Protein AF-A0A2D8XKN4-F1 (afdb_monomer_lite)

Secondary structure (DSSP, 8-state):
-EEETTEEHHHHT--HHHHHTT------THHHHHHHHHIIIIIHHHHHHH-S---EEES---HHHHHHTT--TT-TTTTT-EEEE--TTSSS-HHHHHHHHHHHS--SEEEEES-SSS-SEEEEE--TT----EEEEEETTTEEEE--PPP--PPP------------PPP-PPPPPPP------------

Foldseek 3Di:
DALDPPHDPCQQQDDPLCVVVVHDQDDDDQLSVLLSVLCVQQVVVLCVVVVDDWHWHYQADDQVRCVVVVHDNPDVNPSSFKTKTQQPPDPAAQQNSLVCCLPPGFFAEWEQDEDDPGRNIIMTGHDVPRRPSFYWYAYPVPGIDGDDDDDPPDPPPPPPPPDDDDDDDDDDDDDDDDDDDDDDDDDDDDD

Radius of gyration: 35.65 Å; chains: 1; bounding box: 119×65×60 Å

Structure (mmCIF, N/CA/C/O backbone):
data_AF-A0A2D8XKN4-F1
#
_entry.id   AF-A0A2D8XKN4-F1
#
loop_
_atom_site.group_PDB
_atom_site.id
_atom_site.type_symbol
_atom_site.label_atom_id
_atom_site.label_alt_id
_atom_site.label_comp_id
_atom_site.label_asym_id
_atom_site.label_entity_id
_atom_site.label_seq_id
_atom_site.pdbx_PDB_ins_code
_atom_site.Cartn_x
_atom_site.Cartn_y
_atom_site.Cartn_z
_atom_site.occupancy
_atom_site.B_iso_or_equiv
_atom_site.auth_seq_id
_atom_site.auth_comp_id
_atom_site.auth_asym_id
_atom_site.auth_atom_id
_atom_site.pdbx_PDB_model_num
ATOM 1 N N . MET A 1 1 ? -3.094 -7.692 -18.538 1.00 94.50 1 MET A N 1
ATOM 2 C CA . MET A 1 1 ? -2.811 -8.843 -17.649 1.00 94.50 1 MET A CA 1
ATOM 3 C C . MET A 1 1 ? -3.425 -8.581 -16.286 1.00 94.50 1 MET A C 1
ATOM 5 O O . MET A 1 1 ? -3.363 -7.445 -15.822 1.00 94.50 1 MET A O 1
ATOM 9 N N . LYS A 1 2 ? -4.024 -9.606 -15.677 1.00 97.69 2 LYS A N 1
ATOM 10 C CA . LYS A 1 2 ? -4.492 -9.572 -14.288 1.00 97.69 2 LYS A CA 1
ATOM 11 C C . LYS A 1 2 ? -3.360 -9.979 -13.339 1.00 97.69 2 LYS A C 1
ATOM 13 O O . LYS A 1 2 ? -2.592 -10.872 -13.685 1.00 97.69 2 LYS A O 1
ATOM 18 N N . LEU A 1 3 ? -3.254 -9.302 -12.198 1.00 98.25 3 LEU A N 1
ATOM 19 C CA . LEU A 1 3 ? -2.351 -9.656 -11.096 1.00 98.25 3 LEU A CA 1
ATOM 20 C C . LEU A 1 3 ? -3.063 -10.521 -10.053 1.00 98.25 3 LEU A C 1
ATOM 22 O O . LEU A 1 3 ? -2.465 -11.449 -9.527 1.00 98.25 3 LEU A O 1
ATOM 26 N N . SER A 1 4 ? -4.348 -10.251 -9.827 1.00 98.12 4 SER A N 1
ATOM 27 C CA . SER A 1 4 ? -5.280 -11.083 -9.064 1.00 98.12 4 SER A CA 1
ATOM 28 C C . SER A 1 4 ? -6.650 -11.081 -9.752 1.00 98.12 4 SER A C 1
ATOM 30 O O . SER A 1 4 ? -6.815 -10.506 -10.834 1.00 98.12 4 SER A O 1
ATOM 32 N N . GLN A 1 5 ? -7.662 -11.706 -9.148 1.00 98.12 5 GLN A N 1
ATOM 33 C CA . GLN A 1 5 ? -9.001 -11.774 -9.735 1.00 98.12 5 GLN A CA 1
ATOM 34 C C . GLN A 1 5 ? -9.592 -10.382 -10.020 1.00 98.12 5 GLN A C 1
ATOM 36 O O . GLN A 1 5 ? -10.253 -10.189 -11.053 1.00 98.12 5 GLN A O 1
ATOM 41 N N . ASN A 1 6 ? -9.308 -9.415 -9.142 1.00 98.44 6 ASN A N 1
ATOM 42 C CA . ASN A 1 6 ? -9.883 -8.072 -9.161 1.00 98.44 6 ASN A CA 1
ATOM 43 C C . ASN A 1 6 ? -8.877 -6.929 -9.353 1.00 98.44 6 ASN A C 1
ATOM 45 O O . ASN A 1 6 ? -9.284 -5.779 -9.227 1.00 98.44 6 ASN A O 1
ATOM 49 N N . LEU A 1 7 ? -7.612 -7.220 -9.671 1.00 98.50 7 LEU A N 1
ATOM 50 C CA . LEU A 1 7 ? -6.602 -6.195 -9.936 1.00 98.50 7 LEU A CA 1
ATOM 51 C C . LEU A 1 7 ? -5.846 -6.464 -11.230 1.00 98.50 7 LEU A C 1
ATOM 53 O O . LEU A 1 7 ? -5.347 -7.568 -11.469 1.00 98.50 7 LEU A O 1
ATOM 57 N N . THR A 1 8 ? -5.714 -5.440 -12.064 1.00 98.44 8 THR A N 1
ATOM 58 C CA . THR A 1 8 ? -4.918 -5.492 -13.290 1.00 98.44 8 THR A CA 1
ATOM 59 C C . THR A 1 8 ? -3.524 -4.899 -13.102 1.00 98.44 8 THR A C 1
ATOM 61 O O . THR A 1 8 ? -3.293 -4.041 -12.253 1.00 98.44 8 THR A O 1
ATOM 64 N N . LEU A 1 9 ? -2.580 -5.311 -13.955 1.00 98.25 9 LEU A N 1
ATOM 65 C CA . LEU A 1 9 ? -1.251 -4.692 -13.992 1.00 98.25 9 LEU A CA 1
ATOM 66 C C . LEU A 1 9 ? -1.333 -3.188 -14.315 1.00 98.25 9 LEU A C 1
ATOM 68 O O . LEU A 1 9 ? -0.554 -2.402 -13.791 1.00 98.25 9 LEU A O 1
ATOM 72 N N . ALA A 1 10 ? -2.284 -2.783 -15.162 1.00 97.31 10 ALA A N 1
ATOM 73 C CA . ALA A 1 10 ? -2.460 -1.381 -15.530 1.00 97.31 10 ALA A CA 1
ATOM 74 C C . ALA A 1 10 ? -2.839 -0.513 -14.320 1.00 97.31 10 ALA A C 1
ATOM 76 O O . ALA A 1 10 ? -2.309 0.585 -14.182 1.00 97.31 10 ALA A O 1
ATOM 77 N N . GLU A 1 11 ? -3.700 -1.019 -13.433 1.00 97.62 11 GLU A N 1
ATOM 78 C CA . GLU A 1 11 ? -4.047 -0.352 -12.173 1.00 97.62 11 GLU A CA 1
ATOM 79 C C . GLU A 1 11 ? -2.838 -0.278 -11.234 1.00 97.62 11 GLU A C 1
ATOM 81 O O . GLU A 1 11 ? -2.507 0.804 -10.758 1.00 97.62 11 GLU A O 1
ATOM 86 N N . ALA A 1 12 ? -2.112 -1.386 -11.050 1.00 97.81 12 ALA A N 1
ATOM 87 C CA . ALA A 1 12 ? -0.937 -1.435 -10.174 1.00 97.81 12 ALA A CA 1
ATOM 88 C C . ALA A 1 12 ? 0.232 -0.536 -10.633 1.00 97.81 12 ALA A C 1
ATOM 90 O O . ALA A 1 12 ? 1.048 -0.101 -9.818 1.00 97.81 12 ALA A O 1
ATOM 91 N N . CYS A 1 13 ? 0.333 -0.247 -11.933 1.00 97.38 13 CYS A N 1
ATOM 92 C CA . CYS A 1 13 ? 1.369 0.620 -12.502 1.00 97.38 13 CYS A CA 1
ATOM 93 C C . CYS A 1 13 ? 0.887 2.049 -12.786 1.00 97.38 13 CYS A C 1
ATOM 95 O O . CYS A 1 13 ? 1.667 2.870 -13.288 1.00 97.38 13 CYS A O 1
ATOM 97 N N . ARG A 1 14 ? -0.383 2.364 -12.501 1.00 95.88 14 ARG A N 1
ATOM 98 C CA . ARG A 1 14 ? -0.969 3.671 -12.798 1.00 95.88 14 ARG A CA 1
ATOM 99 C C . ARG A 1 14 ? -0.274 4.755 -11.977 1.00 95.88 14 ARG A C 1
ATOM 101 O O . ARG A 1 14 ? -0.171 4.669 -10.760 1.00 95.88 14 ARG A O 1
ATOM 108 N N . SER A 1 15 ? 0.169 5.816 -12.645 1.00 95.69 15 SER A N 1
ATOM 109 C CA . SER A 1 15 ? 0.698 7.005 -11.980 1.00 95.69 15 SER A CA 1
ATOM 110 C C . SER A 1 15 ? 0.474 8.241 -12.838 1.00 95.69 15 SER A C 1
ATOM 112 O O . SER A 1 15 ? 0.964 8.331 -13.967 1.00 95.69 15 SER A O 1
ATOM 114 N N . GLU A 1 16 ? -0.218 9.235 -12.281 1.00 94.75 16 GLU A N 1
ATOM 115 C CA . GLU A 1 16 ? -0.403 10.521 -12.958 1.00 94.75 16 GLU A CA 1
ATOM 116 C C . GLU A 1 16 ? 0.929 11.253 -13.149 1.00 94.75 16 GLU A C 1
ATOM 118 O O . GLU A 1 16 ? 1.135 11.915 -14.164 1.00 94.75 16 GLU A O 1
ATOM 123 N N . THR A 1 17 ? 1.877 11.095 -12.221 1.00 95.62 17 THR A N 1
ATOM 124 C CA . TH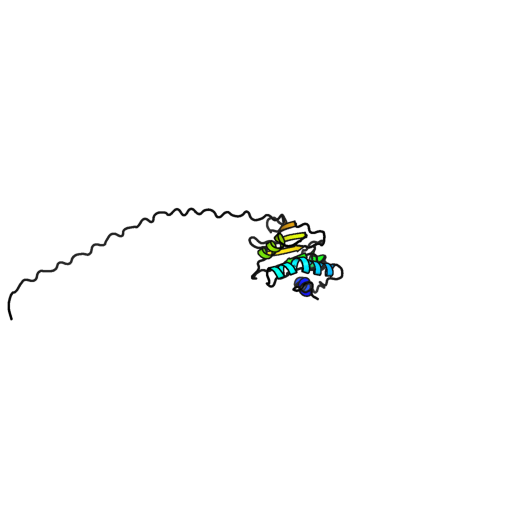R A 1 17 ? 3.226 11.653 -12.375 1.00 95.62 17 THR A CA 1
ATOM 125 C C . THR A 1 17 ? 3.960 11.001 -13.542 1.00 95.62 17 THR A C 1
ATOM 127 O O . THR A 1 17 ? 4.519 11.726 -14.365 1.00 95.62 17 THR A O 1
ATOM 130 N N . ALA A 1 18 ? 3.913 9.670 -13.674 1.00 95.81 18 ALA A N 1
ATOM 131 C CA . ALA A 1 18 ? 4.524 8.983 -14.813 1.00 95.81 18 ALA A CA 1
ATOM 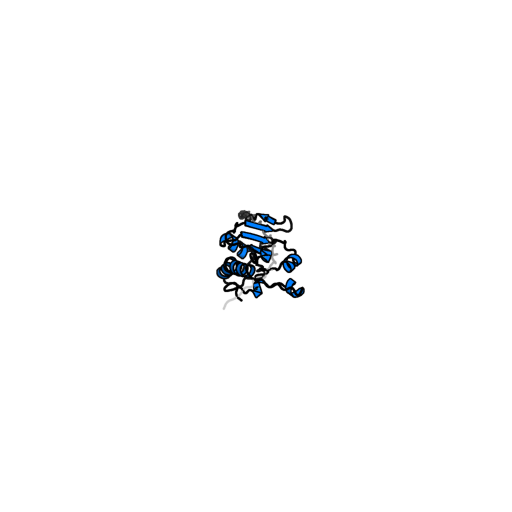132 C C . ALA A 1 18 ? 3.912 9.441 -16.140 1.00 95.81 18 ALA A C 1
ATOM 134 O O . ALA A 1 18 ? 4.646 9.773 -17.068 1.00 95.81 18 ALA A O 1
ATOM 135 N N . LYS A 1 19 ? 2.579 9.554 -16.198 1.00 95.56 19 LYS A N 1
ATOM 136 C CA . LYS A 1 19 ? 1.857 10.051 -17.374 1.00 95.56 19 LYS A CA 1
ATOM 137 C C . LYS A 1 19 ? 2.267 11.482 -17.733 1.00 95.56 19 LYS A C 1
ATOM 139 O O . LYS A 1 19 ? 2.675 11.734 -18.862 1.00 95.56 19 LYS A O 1
ATOM 144 N N . ARG A 1 20 ? 2.231 12.414 -16.771 1.00 96.69 20 ARG A N 1
ATOM 145 C CA . ARG A 1 20 ? 2.620 13.824 -16.983 1.00 96.69 20 ARG A CA 1
ATOM 146 C C . ARG A 1 20 ? 4.080 13.990 -17.399 1.00 96.69 20 ARG A C 1
ATOM 148 O O . ARG A 1 20 ? 4.411 14.956 -18.078 1.00 96.69 20 ARG A O 1
ATOM 155 N N . LYS A 1 21 ? 4.961 13.092 -16.955 1.00 95.56 21 LYS A N 1
ATOM 156 C CA . LYS A 1 21 ? 6.407 13.139 -17.225 1.00 95.56 21 LYS A CA 1
ATOM 157 C C . LYS A 1 21 ? 6.849 12.191 -18.345 1.00 95.56 21 LYS A C 1
ATOM 159 O O . LYS A 1 21 ? 8.049 12.069 -18.567 1.00 95.56 21 LYS A O 1
ATOM 164 N N . ASN A 1 22 ? 5.903 11.550 -19.038 1.00 95.75 22 ASN A N 1
ATOM 165 C CA . ASN A 1 22 ? 6.146 10.564 -20.092 1.00 95.75 22 ASN A CA 1
ATOM 166 C C . ASN A 1 22 ? 7.169 9.481 -19.686 1.00 95.75 22 ASN A C 1
ATOM 168 O O . ASN A 1 22 ? 8.118 9.184 -20.412 1.00 95.75 22 ASN A O 1
ATOM 172 N N . LEU A 1 23 ? 7.016 8.936 -18.476 1.00 96.38 23 LEU A N 1
ATOM 173 C CA . LEU A 1 23 ? 7.889 7.894 -17.942 1.00 96.38 23 LEU A CA 1
ATOM 174 C C . LEU A 1 23 ? 7.332 6.506 -18.234 1.00 96.38 23 LEU A C 1
ATOM 176 O O . LEU A 1 23 ? 6.160 6.230 -17.983 1.00 96.38 23 LEU A O 1
ATOM 180 N N . ASN A 1 24 ? 8.214 5.603 -18.657 1.00 96.31 24 ASN A N 1
ATOM 181 C CA . ASN A 1 24 ? 7.895 4.186 -18.707 1.00 96.31 24 ASN A CA 1
ATOM 182 C C . ASN A 1 24 ? 7.913 3.597 -17.282 1.00 96.31 24 ASN A C 1
ATOM 184 O O . ASN A 1 24 ? 8.976 3.457 -16.678 1.00 96.31 24 ASN A O 1
ATOM 188 N N . ASN A 1 25 ? 6.731 3.267 -16.753 1.00 97.12 25 ASN A N 1
ATOM 189 C CA . ASN A 1 25 ? 6.539 2.627 -15.447 1.00 97.12 25 ASN A CA 1
ATOM 190 C C . ASN A 1 25 ? 6.103 1.159 -15.602 1.00 97.12 25 ASN A C 1
ATOM 192 O O . ASN A 1 25 ? 5.146 0.719 -14.969 1.00 97.12 25 ASN A O 1
ATOM 196 N N . THR A 1 26 ? 6.769 0.413 -16.486 1.00 96.50 26 THR A N 1
ATOM 197 C CA . THR A 1 26 ? 6.435 -0.991 -16.765 1.00 96.50 26 THR A CA 1
ATOM 198 C C . THR A 1 26 ? 7.388 -1.929 -16.015 1.00 96.50 26 THR A C 1
ATOM 200 O O . THR A 1 26 ? 8.594 -1.859 -16.256 1.00 96.50 26 THR A O 1
ATOM 203 N N . PRO A 1 27 ? 6.892 -2.809 -15.127 1.00 97.25 27 PRO A N 1
ATOM 204 C CA . PRO A 1 27 ? 7.711 -3.785 -14.416 1.00 97.25 27 PRO A CA 1
ATOM 205 C C . PRO A 1 27 ? 8.014 -5.007 -15.292 1.00 97.25 27 PRO A C 1
ATOM 207 O O . PRO A 1 27 ? 7.280 -5.325 -16.229 1.00 97.25 27 PRO A O 1
ATOM 210 N N . SER A 1 28 ? 9.067 -5.744 -14.942 1.00 96.19 28 SER A N 1
ATOM 211 C CA . SER A 1 28 ? 9.467 -6.979 -15.626 1.00 96.19 28 SER A CA 1
ATOM 212 C C . SER A 1 28 ? 10.118 -7.980 -14.671 1.00 96.19 28 SER A C 1
ATOM 214 O O . SER A 1 28 ? 10.605 -7.600 -13.605 1.00 96.19 28 SER A O 1
ATOM 216 N N . GLY A 1 29 ? 10.171 -9.253 -15.078 1.00 97.38 29 GLY A N 1
ATOM 217 C CA . GLY A 1 29 ? 10.844 -10.319 -14.328 1.00 97.38 29 GLY A CA 1
ATOM 218 C C . GLY A 1 29 ? 10.307 -10.457 -12.903 1.00 97.38 29 GLY A C 1
ATOM 219 O O . GLY A 1 29 ? 9.098 -10.399 -12.687 1.00 97.38 29 GLY A O 1
ATOM 220 N N . ILE A 1 30 ? 11.215 -10.557 -11.932 1.00 97.94 30 ILE A N 1
ATOM 221 C CA . ILE A 1 30 ? 10.882 -10.756 -10.514 1.00 97.94 30 ILE A CA 1
ATOM 222 C C . ILE A 1 30 ? 9.947 -9.684 -9.934 1.00 97.94 30 ILE A C 1
ATOM 224 O O . ILE A 1 30 ? 9.141 -9.979 -9.059 1.00 97.94 30 ILE A O 1
ATOM 228 N N . ILE A 1 31 ? 9.995 -8.446 -10.439 1.00 98.50 31 ILE A N 1
ATOM 229 C CA . ILE A 1 31 ? 9.105 -7.370 -9.977 1.00 98.50 31 ILE A CA 1
ATOM 230 C C . ILE A 1 31 ? 7.651 -7.700 -10.332 1.00 98.50 31 ILE A C 1
ATOM 232 O O . ILE A 1 31 ? 6.748 -7.457 -9.537 1.00 98.50 31 ILE A O 1
ATOM 236 N N . LEU A 1 32 ? 7.414 -8.272 -11.516 1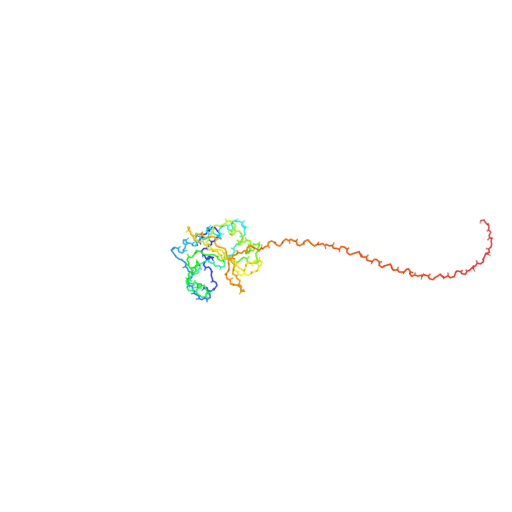.00 98.50 32 LEU A N 1
ATOM 237 C CA . LEU A 1 32 ? 6.073 -8.676 -11.929 1.00 98.50 32 LEU A CA 1
ATOM 238 C C . LEU A 1 32 ? 5.548 -9.833 -11.070 1.00 98.50 32 LEU A C 1
ATOM 240 O O . LEU A 1 32 ? 4.362 -9.856 -10.744 1.00 98.50 32 LEU A O 1
ATOM 244 N N . ASP A 1 33 ? 6.418 -10.767 -10.692 1.00 98.38 33 ASP A N 1
ATOM 245 C CA . ASP A 1 33 ? 6.047 -11.874 -9.809 1.00 98.38 33 ASP A CA 1
ATOM 246 C C . ASP A 1 33 ? 5.748 -11.380 -8.390 1.00 98.38 33 ASP A C 1
ATOM 248 O O . ASP A 1 33 ? 4.721 -11.751 -7.824 1.00 98.38 33 ASP A O 1
ATOM 252 N N . ASN A 1 34 ? 6.547 -10.443 -7.871 1.00 98.69 34 ASN A N 1
ATOM 253 C CA . ASN A 1 34 ? 6.260 -9.764 -6.607 1.00 98.69 34 ASN A CA 1
ATOM 254 C C . ASN A 1 34 ? 4.909 -9.042 -6.646 1.00 98.69 34 ASN A C 1
ATOM 256 O O . ASN A 1 34 ? 4.120 -9.202 -5.723 1.00 98.69 34 ASN A O 1
ATOM 260 N N . LEU A 1 35 ? 4.587 -8.328 -7.731 1.00 98.69 35 LEU A N 1
ATOM 261 C CA . LEU A 1 35 ? 3.299 -7.638 -7.864 1.00 98.69 35 LEU A CA 1
ATOM 262 C C . LEU A 1 35 ? 2.108 -8.596 -7.850 1.00 98.69 35 LEU A C 1
ATOM 264 O O . LEU A 1 35 ? 1.081 -8.275 -7.254 1.00 98.69 35 LEU A O 1
ATOM 268 N N . LYS A 1 36 ? 2.225 -9.764 -8.495 1.00 98.62 36 LYS A N 1
ATOM 269 C CA . LYS A 1 36 ? 1.190 -10.808 -8.415 1.00 98.62 36 LYS A CA 1
ATOM 270 C C . LYS A 1 36 ? 1.032 -11.293 -6.980 1.00 98.62 36 LYS A C 1
ATOM 272 O O . LYS A 1 36 ? -0.090 -11.411 -6.505 1.00 98.62 36 LYS A O 1
ATOM 277 N N . LEU A 1 37 ? 2.145 -11.520 -6.287 1.00 98.56 37 LEU A N 1
ATOM 278 C CA . LEU A 1 37 ? 2.145 -11.992 -4.908 1.00 98.56 37 LEU A CA 1
ATOM 279 C C . LEU A 1 37 ? 1.539 -10.954 -3.955 1.00 98.56 37 LEU A C 1
ATOM 281 O O . LEU A 1 37 ? 0.644 -11.276 -3.186 1.00 98.56 37 LEU A O 1
ATOM 285 N N . THR A 1 38 ? 1.934 -9.684 -4.058 1.00 98.75 38 THR A N 1
ATOM 286 C CA . THR A 1 38 ? 1.341 -8.583 -3.288 1.00 98.75 38 THR A CA 1
ATOM 287 C C . THR A 1 38 ? -0.151 -8.425 -3.594 1.00 98.75 38 THR A C 1
ATOM 289 O O . THR A 1 38 ? -0.944 -8.216 -2.678 1.00 98.75 38 THR A O 1
ATOM 292 N N . ALA A 1 39 ? -0.568 -8.572 -4.856 1.00 98.75 39 ALA A N 1
ATOM 293 C CA . ALA A 1 39 ? -1.983 -8.536 -5.214 1.00 98.75 39 ALA A CA 1
ATOM 294 C C . ALA A 1 39 ? -2.769 -9.716 -4.614 1.00 98.75 39 ALA A C 1
ATOM 296 O O . ALA A 1 39 ? -3.872 -9.515 -4.114 1.00 98.75 39 ALA A O 1
ATOM 297 N N . ASP A 1 40 ? -2.209 -10.926 -4.639 1.00 98.75 40 ASP A N 1
ATOM 298 C CA . ASP A 1 40 ? -2.823 -12.143 -4.091 1.00 98.75 40 ASP A CA 1
ATOM 299 C C . ASP A 1 40 ? -2.901 -12.129 -2.559 1.00 98.75 40 ASP A C 1
ATOM 301 O O . ASP A 1 40 ? -3.894 -12.559 -1.982 1.00 98.75 40 ASP A O 1
ATOM 305 N N . LYS A 1 41 ? -1.865 -11.615 -1.888 1.00 98.75 41 LYS A N 1
ATOM 306 C CA . LYS A 1 41 ? -1.730 -11.683 -0.426 1.00 98.75 41 LYS A CA 1
ATOM 307 C C . LYS A 1 41 ? -2.297 -10.480 0.312 1.00 98.75 41 LYS A C 1
ATOM 309 O O . LYS A 1 41 ? -2.735 -10.635 1.447 1.00 98.75 41 LYS A O 1
ATOM 314 N N . LEU A 1 42 ? -2.318 -9.305 -0.319 1.00 98.75 42 LEU A N 1
ATOM 315 C CA . LEU A 1 42 ? -2.864 -8.087 0.282 1.00 98.75 42 LEU A CA 1
ATOM 316 C C . LEU A 1 42 ? -4.161 -7.655 -0.398 1.00 98.75 42 LEU A C 1
ATOM 318 O O . LEU A 1 42 ? -5.213 -7.643 0.234 1.00 98.75 42 LEU A O 1
ATOM 322 N N . PHE A 1 43 ? -4.115 -7.314 -1.689 1.00 98.81 43 PHE A N 1
ATOM 323 C CA . PHE A 1 43 ? -5.258 -6.677 -2.350 1.00 98.81 43 PHE A CA 1
ATOM 324 C C . PHE A 1 43 ? -6.490 -7.587 -2.430 1.00 98.81 43 PHE A C 1
ATOM 326 O O . PHE A 1 43 ? -7.597 -7.157 -2.104 1.00 98.81 43 PHE A O 1
ATOM 333 N N . GLN A 1 44 ? -6.321 -8.834 -2.877 1.00 98.75 44 GLN 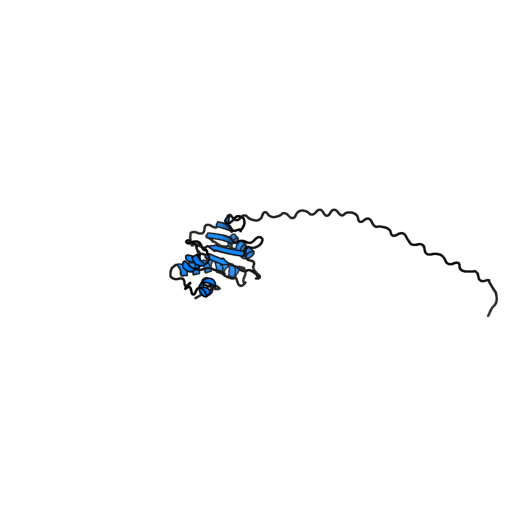A N 1
ATOM 334 C CA . GLN A 1 44 ? -7.444 -9.735 -3.123 1.00 98.75 44 GLN A CA 1
ATOM 335 C C . GLN A 1 44 ? -8.219 -10.065 -1.832 1.00 98.75 44 GLN A C 1
ATOM 337 O O . GLN A 1 44 ? -9.438 -9.895 -1.845 1.00 98.75 44 GLN A O 1
ATOM 342 N N . PRO A 1 45 ? -7.570 -10.390 -0.694 1.00 98.81 45 PRO A N 1
ATOM 343 C CA . PRO A 1 45 ? -8.266 -10.571 0.578 1.00 98.81 45 PRO A CA 1
ATOM 344 C C . PRO A 1 45 ? -9.058 -9.340 1.031 1.00 98.81 45 PRO A C 1
ATOM 346 O O . PRO A 1 45 ? -10.213 -9.474 1.434 1.00 98.81 45 PRO A O 1
ATOM 349 N N . ILE A 1 46 ? -8.491 -8.131 0.901 1.00 98.69 46 ILE A N 1
ATOM 350 C CA . ILE A 1 46 ? -9.203 -6.876 1.212 1.00 98.69 46 ILE A CA 1
ATOM 351 C C . ILE A 1 46 ? -10.453 -6.767 0.330 1.00 98.69 46 ILE A C 1
ATOM 353 O O . ILE A 1 46 ? -11.564 -6.526 0.812 1.00 98.69 46 ILE A O 1
ATOM 357 N N . ARG A 1 47 ? -10.285 -6.987 -0.977 1.00 98.44 47 ARG A N 1
ATOM 358 C CA . ARG A 1 47 ? -11.361 -6.885 -1.962 1.00 98.44 47 ARG A CA 1
ATOM 359 C C . ARG A 1 47 ? -12.481 -7.905 -1.730 1.00 98.44 47 ARG A C 1
ATOM 361 O O . ARG A 1 47 ? -13.649 -7.565 -1.960 1.00 98.44 47 ARG A O 1
ATOM 368 N N . ASP A 1 48 ? -12.140 -9.109 -1.281 1.00 98.69 48 ASP A N 1
ATOM 369 C CA . ASP A 1 48 ? -13.077 -10.199 -0.988 1.00 98.69 48 ASP 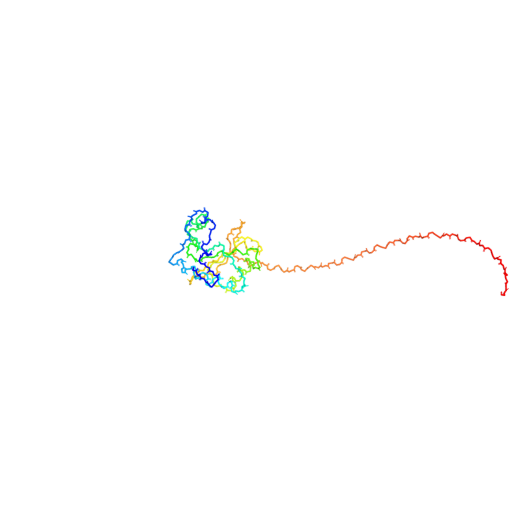A CA 1
ATOM 370 C C . ASP A 1 48 ? -13.814 -9.994 0.337 1.00 98.69 48 ASP A C 1
ATOM 372 O O . ASP A 1 48 ? -15.012 -10.280 0.422 1.00 98.69 48 ASP A O 1
ATOM 376 N N . HIS A 1 49 ? -13.131 -9.452 1.348 1.00 98.62 49 HIS A N 1
ATOM 377 C CA . HIS A 1 49 ? -13.724 -9.155 2.648 1.00 98.62 49 HIS A CA 1
ATOM 378 C C . HIS A 1 49 ? -14.813 -8.089 2.536 1.00 98.62 49 HIS A C 1
ATOM 380 O O . HIS A 1 49 ? -15.963 -8.324 2.910 1.00 98.62 49 HIS A O 1
ATOM 386 N N . PHE A 1 50 ? -14.473 -6.932 1.963 1.00 98.31 50 PHE A N 1
ATOM 387 C CA . PHE A 1 50 ? -15.409 -5.815 1.882 1.00 98.31 50 PHE A CA 1
ATOM 388 C C . PHE A 1 50 ? -16.440 -5.977 0.764 1.00 98.31 50 PHE A C 1
ATOM 390 O O . PHE A 1 50 ? -17.509 -5.376 0.822 1.00 98.31 50 PHE A O 1
ATOM 397 N N . LYS A 1 51 ? -16.141 -6.774 -0.274 1.00 97.88 51 LYS A N 1
ATOM 398 C CA . LYS A 1 51 ? -16.994 -6.956 -1.467 1.00 97.88 51 LYS A CA 1
ATOM 399 C C . LYS A 1 51 ? -17.350 -5.640 -2.179 1.00 97.88 51 LYS A C 1
ATOM 401 O O . LYS A 1 51 ? -18.306 -5.585 -2.952 1.00 97.88 51 LYS A O 1
ATOM 406 N N . LYS A 1 52 ? -16.544 -4.598 -1.979 1.00 97.62 52 LYS A N 1
ATOM 407 C CA . LYS A 1 52 ? -16.672 -3.263 -2.579 1.00 97.62 52 LYS A CA 1
ATOM 408 C C . LYS A 1 52 ? -15.437 -2.943 -3.424 1.00 97.62 52 LYS A C 1
ATOM 410 O O . LYS A 1 52 ? -14.404 -3.571 -3.209 1.00 97.62 52 LYS A O 1
ATOM 415 N N . PRO A 1 53 ? -15.514 -2.022 -4.401 1.00 96.81 53 PRO A N 1
ATOM 416 C CA . PRO A 1 53 ? -14.319 -1.504 -5.063 1.00 96.81 53 PRO A CA 1
ATOM 417 C C . PRO A 1 53 ? -13.314 -0.965 -4.035 1.00 96.81 53 PRO A C 1
ATOM 419 O O . PRO A 1 53 ? -13.718 -0.295 -3.090 1.00 96.81 53 PRO A O 1
ATOM 422 N N . ILE A 1 54 ? -12.032 -1.276 -4.234 1.00 98.00 54 ILE A N 1
ATOM 423 C CA . ILE A 1 54 ? -10.916 -0.803 -3.406 1.00 98.00 54 ILE A CA 1
ATOM 424 C C . ILE A 1 54 ? -9.933 -0.111 -4.336 1.00 98.00 54 ILE A C 1
ATOM 426 O O . ILE A 1 54 ? -9.516 -0.705 -5.336 1.00 98.00 54 ILE A O 1
ATOM 430 N N . TYR A 1 55 ? -9.588 1.133 -4.031 1.00 97.00 55 TYR A N 1
ATOM 431 C CA . TYR A 1 55 ? -8.734 1.930 -4.895 1.00 97.00 55 TYR A CA 1
ATOM 432 C C . TYR A 1 55 ? -7.254 1.812 -4.534 1.00 97.00 55 TYR A C 1
ATOM 434 O O . TYR A 1 55 ? -6.809 2.203 -3.457 1.00 97.00 55 TYR A O 1
ATOM 442 N N . VAL A 1 56 ? -6.477 1.303 -5.488 1.00 97.56 56 VAL A N 1
ATOM 443 C CA . VAL A 1 56 ? -5.017 1.286 -5.419 1.00 97.56 56 VAL A CA 1
ATOM 444 C C . VAL A 1 56 ? -4.487 2.607 -5.960 1.00 97.56 56 VAL A C 1
ATOM 446 O O . VAL A 1 56 ? -4.571 2.876 -7.162 1.00 97.56 56 VAL A O 1
ATOM 449 N N . SER A 1 57 ? -3.923 3.432 -5.082 1.00 96.44 57 SER A N 1
ATOM 450 C CA . SER A 1 57 ? -3.335 4.711 -5.483 1.00 96.44 57 SER A CA 1
ATOM 451 C C . SER A 1 57 ? -1.921 4.538 -6.040 1.00 96.44 57 SER A C 1
ATOM 453 O O . SER A 1 57 ? -1.529 5.278 -6.946 1.00 96.44 57 SER A O 1
ATOM 455 N N . SER A 1 58 ? -1.171 3.543 -5.551 1.00 97.00 58 SER A N 1
ATOM 456 C CA . SER A 1 58 ? 0.194 3.235 -5.993 1.00 97.00 58 SER A CA 1
ATOM 457 C C . SER A 1 58 ? 0.602 1.806 -5.599 1.00 97.00 58 SER A C 1
ATOM 459 O O . SER A 1 58 ? 0.367 1.374 -4.480 1.00 97.00 58 SER A O 1
ATOM 461 N N . MET A 1 59 ? 1.243 1.053 -6.502 1.00 98.06 59 MET A N 1
ATOM 462 C CA . MET A 1 59 ? 1.892 -0.233 -6.175 1.00 98.06 59 MET A CA 1
ATOM 463 C C . MET A 1 59 ? 3.299 -0.303 -6.749 1.00 98.06 59 MET A C 1
ATOM 465 O O . MET A 1 59 ? 4.267 -0.350 -5.995 1.00 98.06 59 MET A O 1
ATOM 469 N N . TYR A 1 60 ? 3.441 -0.252 -8.074 1.00 98.56 60 TYR A N 1
ATOM 470 C CA . TYR A 1 60 ? 4.756 -0.236 -8.704 1.00 98.56 60 TYR A CA 1
ATOM 471 C C . TYR A 1 60 ? 5.223 1.182 -9.014 1.00 98.56 60 TYR A C 1
ATOM 473 O O . TYR A 1 60 ? 4.519 1.959 -9.669 1.00 98.56 60 TYR A O 1
ATOM 481 N N . ARG A 1 61 ? 6.464 1.481 -8.625 1.00 98.50 61 ARG A N 1
ATOM 482 C CA . ARG A 1 61 ? 7.171 2.688 -9.053 1.00 98.50 61 ARG A CA 1
ATOM 483 C C . ARG A 1 61 ? 8.562 2.323 -9.542 1.00 98.50 61 ARG A C 1
ATOM 485 O O . ARG A 1 61 ? 9.393 1.913 -8.741 1.00 98.50 61 ARG A O 1
ATOM 492 N N . CYS A 1 62 ? 8.857 2.534 -10.822 1.00 97.94 62 CYS A N 1
ATOM 493 C CA . CYS A 1 62 ? 10.237 2.484 -11.294 1.00 97.94 62 CYS A CA 1
ATOM 494 C C . CYS A 1 62 ? 11.092 3.510 -10.529 1.00 97.94 62 CYS A C 1
ATOM 496 O O . CYS A 1 62 ? 10.574 4.515 -10.038 1.00 97.94 62 CYS A O 1
ATOM 498 N N . GLU A 1 63 ? 12.402 3.284 -10.428 1.00 97.62 63 GLU A N 1
ATOM 499 C CA . GLU A 1 63 ? 13.300 4.106 -9.598 1.00 97.62 63 GLU A CA 1
ATOM 500 C C . GLU A 1 63 ? 13.175 5.607 -9.887 1.00 97.62 63 GLU A C 1
ATOM 502 O O . GLU A 1 63 ? 13.059 6.424 -8.971 1.00 97.62 63 GLU A O 1
ATOM 507 N N . ARG A 1 64 ? 13.110 5.967 -11.176 1.00 97.50 64 ARG A N 1
ATOM 508 C CA . ARG A 1 64 ? 12.948 7.355 -11.617 1.00 97.50 64 ARG A CA 1
ATOM 509 C C . ARG A 1 64 ? 11.622 7.954 -11.159 1.00 97.50 64 ARG A C 1
ATOM 511 O O . ARG A 1 64 ? 11.605 9.094 -10.703 1.00 97.50 64 ARG A O 1
ATOM 518 N N . LEU A 1 65 ? 10.521 7.207 -11.269 1.00 97.75 65 LEU A N 1
ATOM 519 C CA . LEU A 1 65 ? 9.224 7.656 -10.768 1.00 97.75 65 LEU A CA 1
ATOM 520 C C . LEU A 1 65 ? 9.255 7.806 -9.245 1.00 97.75 65 LEU A C 1
ATOM 522 O O . LEU A 1 65 ? 8.814 8.830 -8.735 1.00 97.75 65 LEU A O 1
ATOM 526 N N . ASN A 1 66 ? 9.796 6.812 -8.537 1.00 98.12 66 ASN A N 1
ATOM 527 C CA . ASN A 1 66 ? 9.897 6.813 -7.081 1.00 98.12 66 ASN A CA 1
ATOM 528 C C . ASN A 1 66 ? 10.669 8.043 -6.579 1.00 98.12 66 ASN A C 1
ATOM 530 O O . ASN A 1 66 ? 10.172 8.754 -5.714 1.00 98.12 66 ASN A O 1
ATOM 534 N N . SER A 1 67 ? 11.818 8.354 -7.185 1.00 97.31 67 SER A N 1
ATOM 535 C CA . SER A 1 67 ? 12.591 9.560 -6.866 1.00 97.31 67 SER A CA 1
ATOM 536 C C . SER A 1 67 ? 11.802 10.852 -7.125 1.00 97.31 67 SER A C 1
ATOM 538 O O . SER A 1 67 ? 11.799 11.745 -6.281 1.00 97.31 67 SER A O 1
ATOM 540 N N . MET A 1 68 ? 11.072 10.948 -8.245 1.00 96.50 68 MET A N 1
ATOM 541 C CA . MET A 1 68 ? 10.274 12.142 -8.567 1.00 96.50 68 MET A CA 1
ATOM 542 C C . MET A 1 68 ? 9.129 12.411 -7.590 1.00 96.50 68 MET A C 1
ATOM 544 O O . MET A 1 68 ? 8.715 13.560 -7.456 1.00 96.50 68 MET A O 1
ATOM 548 N N . VAL A 1 69 ? 8.598 11.374 -6.940 1.00 95.56 69 VAL A N 1
ATOM 549 C CA . VAL A 1 69 ? 7.545 11.514 -5.921 1.00 95.56 69 VAL A CA 1
ATOM 550 C C . VAL A 1 69 ? 8.109 11.580 -4.497 1.00 95.56 69 VAL A C 1
ATOM 552 O O . VAL A 1 69 ? 7.350 11.473 -3.542 1.00 95.56 69 VAL A O 1
ATOM 555 N N . GLY A 1 70 ? 9.428 11.750 -4.347 1.00 95.38 70 GLY A N 1
ATOM 556 C CA . GLY A 1 70 ? 10.090 11.863 -3.044 1.00 95.38 70 GLY A CA 1
ATOM 557 C C . GLY A 1 70 ? 10.246 10.538 -2.293 1.00 95.38 70 GLY A C 1
ATOM 558 O O . GLY A 1 70 ? 10.517 10.540 -1.097 1.00 95.38 70 GLY A O 1
ATOM 559 N N . GLY A 1 71 ? 10.077 9.401 -2.970 1.00 94.81 71 GLY A N 1
ATOM 560 C CA . GLY A 1 71 ? 10.259 8.083 -2.375 1.00 94.81 71 GLY A CA 1
ATOM 561 C C . GLY A 1 71 ? 11.729 7.765 -2.085 1.00 94.81 71 GLY A C 1
ATOM 562 O O . GLY A 1 71 ? 12.634 8.149 -2.829 1.00 94.81 71 GLY A O 1
ATOM 563 N N . VAL A 1 72 ? 11.967 6.990 -1.026 1.00 95.12 72 VAL A N 1
ATOM 564 C CA . VAL A 1 72 ? 13.309 6.514 -0.652 1.00 95.12 72 VAL A CA 1
ATOM 565 C C . VAL A 1 72 ? 13.849 5.485 -1.651 1.00 95.12 72 VAL A C 1
ATOM 567 O O . VAL A 1 72 ? 13.084 4.717 -2.238 1.00 95.12 72 VAL A O 1
ATOM 570 N N . SER A 1 73 ? 15.171 5.437 -1.831 1.00 94.56 73 SER A N 1
ATOM 571 C CA . SER A 1 73 ? 15.846 4.587 -2.833 1.00 94.56 73 SER A CA 1
ATOM 572 C C . SER A 1 73 ? 15.624 3.083 -2.646 1.00 94.56 73 SER A C 1
ATOM 574 O O . SER A 1 73 ? 15.648 2.336 -3.615 1.00 94.56 73 SER A O 1
ATOM 576 N N . HIS A 1 74 ? 15.369 2.638 -1.417 1.00 94.88 74 HIS A N 1
ATOM 577 C CA . HIS A 1 74 ? 15.127 1.237 -1.060 1.00 94.88 74 HIS A CA 1
ATOM 578 C C . HIS A 1 74 ? 13.631 0.932 -0.851 1.00 94.88 74 HIS A C 1
ATOM 580 O O . HIS A 1 74 ? 13.270 -0.001 -0.132 1.00 94.88 74 HIS A O 1
ATOM 586 N N . SER A 1 75 ? 12.745 1.737 -1.447 1.00 97.25 75 SER A N 1
ATOM 587 C CA . SER A 1 75 ? 11.297 1.570 -1.315 1.00 97.25 75 SER A CA 1
ATOM 588 C C . SER A 1 75 ? 10.817 0.234 -1.888 1.00 97.25 75 SER A C 1
ATOM 590 O O . SER A 1 75 ? 11.173 -0.153 -3.002 1.00 97.25 75 SER A O 1
ATOM 592 N N . LYS A 1 76 ? 9.907 -0.426 -1.167 1.00 98.38 76 LYS A N 1
ATOM 593 C CA . LYS A 1 76 ? 9.252 -1.666 -1.607 1.00 98.38 76 LYS A CA 1
ATOM 594 C C . LYS A 1 76 ? 8.328 -1.487 -2.819 1.00 98.38 76 LYS A C 1
ATOM 596 O O . LYS A 1 76 ? 8.031 -2.464 -3.499 1.00 98.38 76 LYS A O 1
ATOM 601 N N . HIS A 1 77 ? 7.959 -0.254 -3.175 1.00 98.44 77 HIS A N 1
ATOM 602 C CA . HIS A 1 77 ? 7.279 0.018 -4.448 1.00 98.44 77 HIS A CA 1
ATOM 603 C C . HIS A 1 77 ? 8.165 -0.258 -5.667 1.00 98.44 77 HIS A C 1
ATOM 605 O O . HIS A 1 77 ? 7.656 -0.644 -6.719 1.00 98.44 77 HIS A O 1
ATOM 611 N N . ILE A 1 78 ? 9.487 -0.085 -5.538 1.00 98.56 78 ILE A N 1
ATOM 612 C CA . ILE A 1 78 ? 10.440 -0.358 -6.625 1.00 98.56 78 ILE A CA 1
ATOM 613 C C . ILE A 1 78 ? 10.533 -1.859 -6.882 1.00 98.56 78 ILE A C 1
ATOM 615 O O . ILE A 1 78 ? 10.616 -2.295 -8.028 1.00 98.56 78 ILE A O 1
ATOM 619 N N . THR A 1 79 ? 10.457 -2.665 -5.824 1.00 98.50 79 THR A N 1
ATOM 620 C CA . THR A 1 79 ? 10.527 -4.125 -5.920 1.00 98.50 79 THR A CA 1
ATOM 621 C C . THR A 1 79 ? 9.170 -4.785 -6.160 1.00 98.50 79 THR A C 1
ATOM 623 O O . THR A 1 79 ? 9.120 -6.006 -6.277 1.00 98.50 79 THR A O 1
ATOM 626 N N . GLY A 1 80 ? 8.080 -4.013 -6.267 1.00 98.50 80 GLY A N 1
ATOM 627 C CA . GLY A 1 80 ? 6.727 -4.539 -6.477 1.00 98.50 80 GLY A CA 1
ATOM 628 C C . GLY A 1 80 ? 6.124 -5.218 -5.246 1.00 98.50 80 GLY A C 1
ATOM 629 O O . GLY A 1 80 ? 5.232 -6.039 -5.392 1.00 98.50 80 GLY A O 1
ATOM 630 N N . GLN A 1 81 ? 6.637 -4.900 -4.056 1.00 98.81 81 GLN A N 1
ATOM 631 C CA . GLN A 1 81 ? 6.312 -5.532 -2.772 1.00 98.81 81 GLN A CA 1
ATOM 632 C C . GLN A 1 81 ? 5.495 -4.616 -1.848 1.00 98.81 81 GLN A C 1
ATOM 634 O O . GLN A 1 81 ? 5.413 -4.866 -0.646 1.00 98.81 81 GLN A O 1
ATOM 639 N N . ALA A 1 82 ? 4.950 -3.521 -2.378 1.00 98.75 82 ALA A N 1
ATOM 640 C CA . ALA A 1 82 ? 4.185 -2.534 -1.626 1.00 98.75 82 ALA A CA 1
ATOM 641 C C . ALA A 1 82 ? 2.888 -2.161 -2.334 1.00 98.75 82 ALA A C 1
ATOM 643 O O . ALA A 1 82 ? 2.787 -2.226 -3.563 1.00 98.75 82 ALA A O 1
ATOM 644 N N . ILE A 1 83 ? 1.924 -1.720 -1.537 1.00 98.81 83 ILE A N 1
ATOM 645 C CA . ILE A 1 83 ? 0.639 -1.200 -1.971 1.00 98.81 83 ILE A CA 1
ATOM 646 C C . ILE A 1 83 ? 0.263 0.009 -1.113 1.00 98.81 83 ILE A C 1
ATOM 648 O O . ILE A 1 83 ? 0.307 -0.051 0.113 1.00 98.81 83 ILE A O 1
ATOM 652 N N . ASP A 1 84 ? -0.117 1.089 -1.786 1.00 98.69 84 ASP A N 1
ATOM 653 C CA . ASP A 1 84 ? -0.781 2.252 -1.215 1.00 98.69 84 ASP A CA 1
ATOM 654 C C . ASP A 1 84 ? -2.267 2.179 -1.597 1.00 98.69 84 ASP A C 1
ATOM 656 O O . ASP A 1 84 ? -2.617 2.036 -2.778 1.00 98.69 84 ASP A O 1
ATOM 660 N N . ILE A 1 85 ? -3.138 2.268 -0.595 1.00 98.62 85 ILE A N 1
ATOM 661 C CA . ILE A 1 85 ? -4.594 2.254 -0.745 1.00 98.62 85 ILE A CA 1
ATOM 662 C C . ILE A 1 85 ? -5.139 3.581 -0.235 1.00 98.62 85 ILE A C 1
ATOM 664 O O . ILE A 1 85 ? -4.976 3.909 0.937 1.00 98.62 85 ILE A O 1
ATOM 668 N N . ASP A 1 86 ? -5.799 4.314 -1.124 1.00 97.88 86 ASP A N 1
ATOM 669 C CA . ASP A 1 86 ? -6.491 5.563 -0.814 1.00 97.88 86 ASP A CA 1
ATOM 670 C C . ASP A 1 86 ? -7.942 5.423 -1.272 1.00 97.88 86 ASP A C 1
ATOM 672 O O . ASP A 1 86 ? -8.265 5.562 -2.449 1.00 97.88 86 ASP A O 1
ATOM 676 N N . ASN A 1 87 ? -8.803 5.053 -0.336 1.00 97.00 87 ASN A N 1
ATOM 677 C CA . ASN A 1 87 ? -10.198 4.717 -0.563 1.00 97.00 87 ASN A CA 1
ATOM 678 C C . ASN A 1 87 ? -11.142 5.805 -0.025 1.00 97.00 87 ASN A C 1
ATOM 680 O O . ASN A 1 87 ? -12.285 5.516 0.348 1.00 97.00 87 ASN A O 1
ATOM 684 N N . ASP A 1 88 ? -10.662 7.050 0.033 1.00 95.75 88 ASP A N 1
ATOM 685 C CA . ASP A 1 88 ? -11.439 8.201 0.477 1.00 95.75 88 ASP A CA 1
ATOM 686 C C . ASP A 1 88 ? -12.713 8.396 -0.359 1.00 95.75 88 ASP A C 1
ATOM 688 O O . ASP A 1 88 ? -12.762 8.130 -1.561 1.00 95.75 88 ASP A O 1
ATOM 692 N N . ASN A 1 89 ? -13.760 8.924 0.285 1.00 93.50 89 ASN A N 1
ATOM 693 C CA . ASN A 1 89 ? -15.073 9.176 -0.324 1.00 93.50 89 ASN A CA 1
ATOM 694 C C . ASN A 1 89 ? -15.772 7.912 -0.867 1.00 93.50 89 ASN A C 1
ATOM 696 O O . ASN A 1 89 ? -16.523 7.980 -1.843 1.00 93.50 89 ASN A O 1
ATOM 700 N N . THR A 1 90 ? -15.550 6.761 -0.228 1.00 94.69 90 THR A N 1
ATOM 701 C CA . THR A 1 90 ? -16.235 5.497 -0.539 1.00 94.69 90 THR A CA 1
ATOM 702 C C . THR A 1 90 ? -16.924 4.899 0.697 1.00 94.69 90 THR A C 1
ATOM 704 O O . THR A 1 90 ? -16.788 5.412 1.806 1.00 94.69 90 THR A O 1
ATOM 707 N N . ASP A 1 91 ? -17.653 3.792 0.513 1.00 94.94 91 ASP A N 1
ATOM 708 C CA . ASP A 1 91 ? -18.322 3.054 1.600 1.00 94.94 91 ASP A CA 1
ATOM 709 C C . ASP A 1 91 ? -17.349 2.403 2.604 1.00 94.94 91 ASP A C 1
ATOM 711 O O . ASP A 1 91 ? -17.771 2.001 3.686 1.00 94.94 91 ASP A O 1
ATOM 715 N N . VAL A 1 92 ? -16.078 2.222 2.231 1.00 97.75 92 VAL A N 1
ATOM 716 C CA . VAL A 1 92 ? -15.070 1.529 3.044 1.00 97.75 92 VAL A CA 1
ATOM 717 C C . VAL A 1 92 ? -13.949 2.512 3.330 1.00 97.75 92 VAL A C 1
ATOM 719 O O . VAL A 1 92 ? -13.234 2.916 2.414 1.00 97.75 92 VAL A O 1
ATOM 722 N N . SER A 1 93 ? -13.779 2.897 4.592 1.00 98.06 93 SER A N 1
ATOM 723 C CA . SER A 1 93 ? -12.765 3.889 4.946 1.00 98.06 93 SER A CA 1
ATOM 724 C C . SER A 1 93 ? -11.352 3.302 4.910 1.00 98.06 93 SER A C 1
ATOM 726 O O . SER A 1 93 ? -11.145 2.100 5.100 1.00 98.06 93 SER A O 1
ATOM 728 N N . ASN A 1 94 ? -10.349 4.169 4.756 1.00 98.56 94 ASN A N 1
ATOM 729 C CA . ASN A 1 94 ? -8.944 3.779 4.908 1.00 98.56 94 ASN A CA 1
ATOM 730 C C . ASN A 1 94 ? -8.672 3.150 6.283 1.00 98.56 94 ASN A C 1
ATOM 732 O O . ASN A 1 94 ? -7.887 2.210 6.389 1.00 98.56 94 ASN A O 1
ATOM 736 N N . LYS A 1 95 ? -9.364 3.608 7.334 1.00 98.19 95 LYS A N 1
ATOM 737 C CA . LYS A 1 95 ? -9.290 3.010 8.671 1.00 98.19 95 LYS A CA 1
ATOM 738 C C . LYS A 1 95 ? -9.786 1.566 8.691 1.00 98.19 95 LYS A C 1
ATOM 740 O O . LYS A 1 95 ? -9.140 0.721 9.305 1.00 98.19 95 LYS A O 1
ATOM 745 N N . ASP A 1 96 ? -10.909 1.281 8.034 1.00 98.44 96 ASP A N 1
ATOM 746 C CA . ASP A 1 96 ? -11.461 -0.078 7.970 1.00 98.44 96 ASP A CA 1
ATOM 747 C C . ASP A 1 96 ? -10.478 -1.020 7.274 1.00 98.44 96 ASP A C 1
ATOM 749 O O . ASP A 1 96 ? -10.210 -2.117 7.763 1.00 98.44 96 ASP A O 1
ATOM 753 N N . ILE A 1 97 ? -9.877 -0.560 6.174 1.00 98.81 97 ILE A N 1
ATOM 754 C CA . ILE A 1 97 ? -8.866 -1.313 5.426 1.00 98.81 97 ILE A CA 1
ATOM 755 C C . ILE A 1 97 ? -7.624 -1.550 6.285 1.00 98.81 97 ILE A C 1
ATOM 757 O O . ILE A 1 97 ? -7.160 -2.685 6.381 1.00 98.81 97 ILE A O 1
ATOM 761 N N . PHE A 1 98 ? -7.111 -0.508 6.943 1.00 98.75 98 PHE A N 1
ATOM 762 C CA . PHE A 1 98 ? -5.966 -0.611 7.846 1.00 98.75 98 PHE A CA 1
ATOM 763 C C . PHE A 1 98 ? -6.208 -1.653 8.943 1.00 98.75 98 PHE A C 1
ATOM 765 O O . PHE A 1 98 ? -5.390 -2.553 9.133 1.00 98.75 98 PHE A O 1
ATOM 772 N N . ASN A 1 99 ? -7.350 -1.565 9.630 1.00 98.50 99 ASN A N 1
ATOM 773 C CA . ASN A 1 99 ? -7.708 -2.487 10.705 1.00 98.50 99 ASN A CA 1
ATOM 774 C C . ASN A 1 99 ? -7.865 -3.919 10.183 1.00 98.50 99 ASN A C 1
ATOM 776 O O . ASN A 1 99 ? -7.338 -4.853 10.783 1.00 98.50 99 ASN A O 1
ATOM 780 N N . TYR A 1 100 ? -8.517 -4.099 9.030 1.00 98.81 100 TYR A N 1
ATOM 781 C CA . TYR A 1 100 ? -8.653 -5.416 8.419 1.00 98.81 100 TYR A CA 1
ATOM 782 C C . TYR A 1 100 ? -7.289 -6.048 8.112 1.00 98.81 100 TYR A C 1
ATOM 784 O O . TYR A 1 100 ? -7.062 -7.196 8.495 1.00 98.81 100 TYR A O 1
ATOM 792 N N . ILE A 1 101 ? -6.366 -5.306 7.484 1.00 98.75 101 ILE A N 1
ATOM 793 C CA . ILE A 1 101 ? -5.012 -5.801 7.192 1.00 98.75 101 ILE A CA 1
ATOM 794 C C . ILE A 1 101 ? -4.297 -6.172 8.490 1.00 98.75 101 ILE A C 1
ATOM 796 O O . ILE A 1 101 ? -3.795 -7.290 8.612 1.00 98.75 101 ILE A O 1
ATOM 800 N N . LYS A 1 102 ? -4.287 -5.250 9.461 1.00 98.62 102 LYS A N 1
ATOM 801 C CA . LYS A 1 102 ? -3.618 -5.416 10.754 1.00 98.62 102 LYS A CA 1
ATOM 802 C C . LYS A 1 102 ? -4.061 -6.696 11.463 1.00 98.62 102 LYS A C 1
ATOM 804 O O . LYS A 1 102 ? -3.216 -7.440 11.960 1.00 98.62 102 LYS A O 1
ATOM 809 N N . ASP A 1 103 ? -5.366 -6.944 11.490 1.00 98.31 103 ASP A N 1
ATOM 810 C CA . ASP A 1 103 ? -5.953 -8.000 12.311 1.00 98.31 103 ASP A CA 1
ATOM 811 C C . ASP A 1 103 ? -6.055 -9.350 11.581 1.00 98.31 103 ASP A C 1
ATOM 813 O O . ASP A 1 103 ? -6.147 -10.384 12.241 1.00 98.31 103 ASP A O 1
ATOM 817 N N . ASN A 1 104 ? -6.027 -9.373 10.239 1.00 98.62 104 ASN A N 1
ATOM 818 C CA . ASN A 1 104 ? -6.379 -10.575 9.468 1.00 98.62 104 ASN A CA 1
ATOM 819 C C . ASN A 1 104 ? -5.330 -11.034 8.449 1.00 98.62 104 ASN A C 1
ATOM 821 O O . ASN A 1 104 ? -5.351 -12.204 8.069 1.00 98.62 104 ASN A O 1
ATOM 825 N N . LEU A 1 105 ? -4.436 -10.162 7.973 1.00 98.62 105 LEU A N 1
ATOM 826 C CA . LEU A 1 105 ? -3.536 -10.493 6.860 1.00 98.62 105 LEU A CA 1
ATOM 827 C C . LEU A 1 105 ? -2.093 -10.617 7.309 1.00 98.62 105 LEU A C 1
ATOM 829 O O . LEU A 1 105 ? -1.683 -9.958 8.257 1.00 98.62 105 LEU A O 1
ATOM 833 N N . ASP A 1 106 ? -1.304 -11.438 6.616 1.00 98.50 106 ASP A N 1
ATOM 834 C CA . ASP A 1 106 ? 0.152 -11.468 6.766 1.00 98.50 106 ASP A CA 1
ATOM 835 C C . ASP A 1 106 ? 0.814 -10.330 5.978 1.00 98.50 106 ASP A C 1
ATOM 837 O O . ASP A 1 106 ? 0.448 -10.083 4.831 1.00 98.50 106 ASP A O 1
ATOM 841 N N . PHE A 1 107 ? 1.748 -9.612 6.604 1.00 98.75 107 PHE A N 1
ATOM 842 C CA . PHE A 1 107 ? 2.403 -8.435 6.028 1.00 98.75 107 PHE A CA 1
ATOM 843 C C . PHE A 1 107 ? 3.738 -8.142 6.714 1.00 98.75 107 PHE A C 1
ATOM 845 O O . PHE A 1 107 ? 3.971 -8.503 7.871 1.00 98.75 107 PHE A O 1
ATOM 852 N N . ASP A 1 108 ? 4.612 -7.440 6.003 1.00 98.75 108 ASP A N 1
ATOM 853 C CA . ASP A 1 108 ? 5.912 -7.026 6.509 1.00 98.75 108 ASP A CA 1
ATOM 854 C C . ASP A 1 108 ? 5.806 -5.734 7.327 1.00 98.75 108 ASP A C 1
ATOM 856 O O . ASP A 1 108 ? 6.081 -5.729 8.531 1.00 98.75 108 ASP A O 1
ATOM 860 N N . VAL A 1 109 ? 5.341 -4.660 6.690 1.00 98.69 109 VAL A N 1
ATOM 861 C CA . VAL A 1 109 ? 5.131 -3.347 7.300 1.00 98.69 109 VAL A CA 1
ATOM 862 C C . VAL A 1 109 ? 3.749 -2.824 6.918 1.00 98.69 109 VAL A C 1
ATOM 864 O O . VAL A 1 109 ? 3.358 -2.886 5.757 1.00 98.69 109 VAL A O 1
ATOM 867 N N . LEU A 1 110 ? 3.015 -2.286 7.884 1.00 98.88 110 LEU A N 1
ATOM 868 C CA . LEU A 1 110 ? 1.747 -1.588 7.696 1.00 98.88 110 LEU A CA 1
ATOM 869 C C . LEU A 1 110 ? 1.867 -0.189 8.302 1.00 98.88 110 LEU A C 1
ATOM 871 O O . LEU A 1 110 ? 2.255 -0.047 9.459 1.00 98.88 110 LEU A O 1
ATOM 875 N N . ILE A 1 111 ? 1.545 0.849 7.539 1.00 98.69 111 ILE A N 1
ATOM 876 C CA . ILE A 1 111 ? 1.697 2.241 7.963 1.00 98.69 111 ILE A CA 1
ATOM 877 C C . ILE A 1 111 ? 0.365 2.964 7.804 1.00 98.69 111 ILE A C 1
ATOM 879 O O . ILE A 1 111 ? -0.264 2.949 6.745 1.00 98.69 111 ILE A O 1
ATOM 883 N N . TRP A 1 112 ? -0.044 3.607 8.892 1.00 98.56 112 TRP A N 1
ATOM 884 C CA . TRP A 1 112 ? -1.085 4.618 8.910 1.00 98.56 112 TRP A CA 1
ATOM 885 C C . TRP A 1 112 ? -0.453 5.927 8.441 1.00 98.56 112 TRP A C 1
ATOM 887 O O . TRP A 1 112 ? 0.265 6.574 9.208 1.00 98.56 112 TRP A O 1
ATOM 897 N N . GLU A 1 113 ? -0.662 6.292 7.180 1.00 98.06 113 GLU A N 1
ATOM 898 C CA . GLU A 1 113 ? -0.014 7.458 6.584 1.00 98.06 113 GLU A CA 1
ATOM 899 C C . GLU A 1 113 ? -0.879 8.703 6.780 1.00 98.06 113 GLU A C 1
ATOM 901 O O . GLU A 1 113 ? -1.905 8.893 6.120 1.00 98.06 113 GLU A O 1
ATOM 906 N N . TYR A 1 114 ? -0.442 9.556 7.712 1.00 97.00 114 TYR A N 1
ATOM 907 C CA . TYR A 1 114 ? -1.086 10.813 8.094 1.00 97.00 114 TYR A CA 1
ATOM 908 C C . TYR A 1 114 ? -2.538 10.638 8.569 1.00 97.00 114 TYR A C 1
ATOM 910 O O . TYR A 1 114 ? -3.004 9.529 8.806 1.00 97.00 114 TYR A O 1
ATOM 918 N N . GLY A 1 115 ? -3.254 11.741 8.790 1.00 94.81 115 GLY A N 1
ATOM 919 C CA . GLY A 1 115 ? -4.646 11.716 9.246 1.00 94.81 115 GLY A CA 1
ATOM 920 C C . GLY A 1 115 ? -4.823 11.385 10.736 1.00 94.81 115 GLY A C 1
ATOM 921 O O . GLY A 1 115 ? -3.946 10.826 11.404 1.00 94.81 115 GLY A O 1
ATOM 922 N N . THR A 1 116 ? -5.977 11.768 11.287 1.00 90.75 116 THR A N 1
ATOM 923 C CA . THR A 1 116 ? -6.303 11.647 12.719 1.00 90.75 116 THR A CA 1
ATOM 924 C C . THR A 1 116 ? -7.215 10.454 12.994 1.00 90.75 116 THR A C 1
ATOM 926 O O . THR A 1 116 ? -6.773 9.471 13.594 1.00 90.75 116 THR A O 1
ATOM 929 N N . ASP A 1 117 ? -8.464 10.530 12.535 1.00 92.62 117 ASP A N 1
ATOM 930 C CA . ASP A 1 117 ? -9.502 9.524 12.782 1.00 92.62 117 ASP A CA 1
ATOM 931 C C . ASP A 1 117 ? -9.439 8.362 11.790 1.00 92.62 117 ASP A C 1
ATOM 933 O O . ASP A 1 117 ? -9.691 7.216 12.175 1.00 92.62 117 ASP A O 1
ATOM 937 N N . THR A 1 118 ? -9.067 8.673 10.547 1.00 96.25 118 THR A N 1
ATOM 938 C CA . THR A 1 118 ? -8.779 7.761 9.435 1.00 96.25 118 THR A CA 1
ATOM 939 C C . THR A 1 118 ? -7.431 8.156 8.820 1.00 96.25 118 THR A C 1
ATOM 941 O O . THR A 1 118 ? -7.107 9.349 8.850 1.00 96.25 118 THR A O 1
ATOM 944 N N . PRO A 1 119 ? -6.621 7.209 8.308 1.00 97.81 119 PRO A N 1
ATOM 945 C CA . PRO A 1 119 ? -5.425 7.576 7.574 1.00 97.81 119 PRO A CA 1
ATOM 946 C C . PRO A 1 119 ? -5.793 8.276 6.269 1.00 97.81 119 PRO A C 1
ATOM 948 O O . PRO A 1 119 ? -6.830 7.956 5.678 1.00 97.81 119 PRO A O 1
ATOM 951 N N . ASN A 1 120 ? -4.924 9.172 5.797 1.00 97.94 120 ASN A N 1
ATOM 952 C CA . ASN A 1 120 ? -5.080 9.742 4.457 1.00 97.94 120 ASN A CA 1
ATOM 953 C C . ASN A 1 120 ? -4.893 8.649 3.394 1.00 97.94 120 ASN A C 1
ATOM 955 O O . ASN A 1 120 ? -5.562 8.665 2.373 1.00 97.94 120 ASN A O 1
ATOM 959 N N . TRP A 1 121 ? -4.006 7.682 3.643 1.00 98.56 121 TRP A N 1
ATOM 960 C CA . TRP A 1 121 ? -3.932 6.426 2.896 1.00 98.56 121 TRP A CA 1
ATOM 961 C C . TRP A 1 121 ? -3.289 5.326 3.747 1.00 98.56 121 TRP A C 1
ATOM 963 O O . TRP A 1 121 ? -2.654 5.579 4.773 1.00 98.56 121 TRP A O 1
ATOM 973 N N . VAL A 1 122 ? -3.447 4.078 3.323 1.00 98.75 122 VAL A N 1
ATOM 974 C CA . VAL A 1 122 ? -2.810 2.918 3.953 1.00 98.75 122 VAL A CA 1
ATOM 975 C C . VAL A 1 122 ? -1.638 2.472 3.098 1.00 98.75 122 VAL A C 1
ATOM 977 O O . VAL A 1 122 ? -1.839 2.115 1.940 1.00 98.75 122 VAL A O 1
ATOM 980 N N . HIS A 1 123 ? -0.437 2.443 3.670 1.00 98.81 123 HIS A N 1
ATOM 981 C CA . HIS A 1 123 ? 0.721 1.814 3.039 1.00 98.81 123 HIS A CA 1
ATOM 982 C C . HIS A 1 123 ? 0.946 0.432 3.647 1.00 98.81 123 HIS A C 1
ATOM 984 O O . HIS A 1 123 ? 1.004 0.291 4.868 1.00 98.81 123 HIS A O 1
ATOM 990 N N . CYS A 1 124 ? 1.100 -0.595 2.819 1.00 98.88 124 CYS A N 1
ATOM 991 C CA . CYS A 1 124 ? 1.387 -1.944 3.286 1.00 98.88 124 CYS A CA 1
ATOM 992 C C . CYS A 1 124 ? 2.412 -2.641 2.391 1.00 98.88 124 CYS A C 1
ATOM 994 O O . CYS A 1 124 ? 2.373 -2.516 1.166 1.00 98.88 124 CYS A O 1
ATOM 996 N N . THR A 1 125 ? 3.325 -3.397 2.996 1.00 98.81 125 THR A N 1
ATOM 997 C CA . THR A 1 125 ? 4.327 -4.198 2.296 1.00 98.81 125 THR A CA 1
ATOM 998 C C . THR A 1 125 ? 4.136 -5.684 2.563 1.00 98.81 125 THR A C 1
ATOM 1000 O O . THR A 1 125 ? 3.743 -6.099 3.652 1.00 98.81 125 THR A O 1
ATOM 1003 N N . TYR A 1 126 ? 4.449 -6.501 1.560 1.00 98.75 126 TYR A N 1
ATOM 1004 C CA . TYR A 1 126 ? 4.467 -7.956 1.665 1.00 98.75 126 TYR A CA 1
ATOM 1005 C C . TYR A 1 126 ? 5.768 -8.494 1.083 1.00 98.75 126 TYR A C 1
ATOM 1007 O O . TYR A 1 126 ? 6.106 -8.214 -0.070 1.00 98.75 126 TYR A O 1
ATOM 1015 N N . VAL A 1 127 ? 6.492 -9.282 1.872 1.00 97.94 127 VAL A N 1
ATOM 1016 C CA . VAL A 1 127 ? 7.740 -9.921 1.460 1.00 97.94 127 VAL A CA 1
ATOM 1017 C C . VAL A 1 127 ? 7.670 -11.389 1.864 1.00 97.94 127 VAL A C 1
ATOM 1019 O O . VAL A 1 127 ? 7.770 -11.715 3.044 1.00 97.94 127 VAL A O 1
ATOM 1022 N N . GLU A 1 128 ? 7.496 -12.269 0.877 1.00 96.31 128 GLU A N 1
ATOM 1023 C CA . GLU A 1 128 ? 7.385 -13.718 1.086 1.00 96.31 128 GLU A CA 1
ATOM 1024 C C . GLU A 1 128 ? 8.504 -14.237 2.003 1.00 96.31 128 GLU A C 1
ATOM 1026 O O . GLU A 1 128 ? 9.687 -13.982 1.768 1.00 96.31 128 GLU A O 1
ATOM 1031 N N . GLY A 1 129 ? 8.116 -14.930 3.076 1.00 96.44 129 GLY A N 1
ATOM 1032 C CA . GLY A 1 129 ? 9.035 -15.488 4.073 1.00 96.44 129 GLY A CA 1
ATOM 1033 C C . GLY A 1 129 ? 9.717 -14.481 5.013 1.00 96.44 129 GLY A C 1
ATOM 1034 O O . GLY A 1 129 ? 10.464 -14.909 5.889 1.00 96.44 129 GLY A O 1
ATOM 1035 N N . LEU A 1 130 ? 9.480 -13.171 4.870 1.00 97.12 130 LEU A N 1
ATOM 1036 C CA . LEU A 1 130 ? 10.149 -12.108 5.641 1.00 97.12 130 LEU A CA 1
ATOM 1037 C C . LEU A 1 130 ? 9.168 -11.105 6.277 1.00 97.12 130 LEU A C 1
ATOM 1039 O O . LEU A 1 130 ? 9.557 -9.989 6.616 1.00 97.12 130 LEU A O 1
ATOM 1043 N N . ASN A 1 131 ? 7.903 -11.486 6.445 1.00 98.12 131 ASN A N 1
ATOM 1044 C CA . ASN A 1 131 ? 6.860 -10.625 6.999 1.00 98.12 131 ASN A CA 1
ATOM 1045 C C . ASN A 1 131 ? 7.029 -10.413 8.516 1.00 98.12 131 ASN A C 1
ATOM 1047 O O . ASN A 1 131 ? 6.812 -11.321 9.316 1.00 98.12 131 ASN A O 1
ATOM 1051 N N . ARG A 1 132 ? 7.427 -9.200 8.922 1.00 98.31 132 ARG A N 1
ATOM 1052 C CA . ARG A 1 132 ? 7.718 -8.836 10.322 1.00 98.31 132 ARG A CA 1
ATOM 1053 C C . ARG A 1 132 ? 6.518 -8.323 11.124 1.00 98.31 132 ARG A C 1
ATOM 1055 O O . ARG A 1 132 ? 6.677 -8.100 12.323 1.00 98.31 132 ARG A O 1
ATOM 1062 N N . LYS A 1 133 ? 5.352 -8.108 10.502 1.00 98.25 133 LYS A N 1
ATOM 1063 C CA . LYS A 1 133 ? 4.136 -7.582 11.154 1.00 98.25 133 LYS A CA 1
ATOM 1064 C C . LYS A 1 133 ? 4.339 -6.242 11.870 1.00 98.25 133 LYS A C 1
ATOM 1066 O O . LYS A 1 133 ? 3.738 -5.984 12.912 1.00 98.25 133 LYS A O 1
ATOM 1071 N N . GLN A 1 134 ? 5.199 -5.377 11.339 1.00 98.38 134 GLN A N 1
ATOM 1072 C CA . GLN A 1 134 ? 5.461 -4.085 11.969 1.00 98.38 134 GLN A CA 1
ATOM 1073 C C . GLN A 1 134 ? 4.367 -3.088 11.606 1.00 98.38 134 GLN A C 1
ATOM 1075 O O . GLN A 1 134 ? 4.021 -2.947 10.436 1.00 98.38 134 GLN A O 1
ATOM 1080 N N . VAL A 1 135 ? 3.843 -2.376 12.602 1.00 98.69 135 VAL A N 1
ATOM 1081 C CA . VAL A 1 135 ? 2.777 -1.394 12.399 1.00 98.69 135 VAL A CA 1
ATOM 1082 C C . VAL A 1 135 ? 3.258 -0.018 12.842 1.00 98.69 135 VAL A C 1
ATOM 1084 O O . VAL A 1 135 ? 3.731 0.144 13.968 1.00 98.69 135 VAL A O 1
ATOM 1087 N N . TYR A 1 136 ? 3.121 0.971 11.965 1.00 98.50 136 TYR A N 1
ATOM 1088 C CA . TYR A 1 136 ? 3.569 2.343 12.183 1.00 98.50 136 TYR A CA 1
ATOM 1089 C C . TYR A 1 136 ? 2.446 3.353 11.955 1.00 98.50 136 TYR A C 1
ATOM 1091 O O . TYR A 1 136 ? 1.445 3.073 11.293 1.00 98.50 136 TYR A O 1
ATOM 1099 N N . ARG A 1 137 ? 2.642 4.557 12.484 1.00 97.81 137 ARG A N 1
ATOM 1100 C CA . ARG A 1 137 ? 1.869 5.754 12.170 1.00 97.81 137 ARG A CA 1
ATOM 1101 C C . ARG A 1 137 ? 2.824 6.861 11.767 1.00 97.81 137 ARG A C 1
ATOM 1103 O O . ARG A 1 137 ? 3.765 7.138 12.499 1.00 97.81 137 ARG A O 1
ATOM 1110 N N . ASN A 1 138 ? 2.570 7.485 10.629 1.00 97.25 138 ASN A N 1
ATOM 1111 C CA . ASN A 1 138 ? 3.290 8.663 10.173 1.00 97.25 138 ASN A CA 1
ATOM 1112 C C . ASN A 1 138 ? 2.414 9.903 10.393 1.00 97.25 138 ASN A C 1
ATOM 1114 O O . ASN A 1 138 ? 1.251 9.903 9.992 1.00 97.25 138 ASN A O 1
ATOM 1118 N N . SER A 1 139 ? 2.934 10.936 11.053 1.00 95.88 139 SER A N 1
ATOM 1119 C CA . SER A 1 139 ? 2.242 12.211 11.287 1.00 95.88 139 SER A CA 1
ATOM 1120 C C . SER A 1 139 ? 3.102 13.398 10.855 1.00 95.88 139 SER A C 1
ATOM 1122 O O . SER A 1 139 ? 4.311 13.272 10.660 1.00 95.88 139 SER A O 1
ATOM 1124 N N . LEU A 1 140 ? 2.481 14.568 10.684 1.00 91.69 140 LEU A N 1
ATOM 1125 C CA . LEU A 1 140 ? 3.218 15.789 10.343 1.00 91.69 140 LEU A CA 1
ATOM 1126 C C . LEU A 1 140 ? 4.015 16.314 11.542 1.00 91.69 140 LEU A C 1
ATOM 1128 O O . LEU A 1 140 ? 5.088 16.883 11.362 1.00 91.69 140 LEU A O 1
ATOM 1132 N N . GLU A 1 141 ? 3.488 16.129 12.750 1.00 91.69 141 GLU A N 1
ATOM 1133 C CA . GLU A 1 141 ? 4.051 16.672 13.982 1.00 91.69 141 GLU A CA 1
ATOM 1134 C C . GLU A 1 141 ? 5.217 15.832 14.511 1.00 91.69 141 GLU A C 1
ATOM 1136 O O . GLU A 1 141 ? 6.204 16.383 14.994 1.00 91.69 141 GLU A O 1
ATOM 1141 N N . GLU A 1 142 ? 5.108 14.505 14.426 1.00 92.94 142 GLU A N 1
ATOM 1142 C CA . GLU A 1 142 ? 6.031 13.582 15.096 1.00 92.94 142 GLU A CA 1
ATOM 1143 C C . GLU A 1 142 ? 6.762 12.636 14.130 1.00 92.94 142 GLU A C 1
ATOM 1145 O O . GLU A 1 142 ? 7.650 11.889 14.548 1.00 92.94 142 GLU A O 1
ATOM 1150 N N . GLY A 1 143 ? 6.421 12.675 12.839 1.00 94.75 143 GLY A N 1
ATOM 1151 C CA . GLY A 1 143 ? 6.959 11.764 11.835 1.00 94.75 143 GLY A CA 1
ATOM 1152 C C . GLY A 1 143 ? 6.485 10.325 12.043 1.00 94.75 143 GLY A C 1
ATOM 1153 O O . GLY A 1 143 ? 5.404 10.072 12.577 1.00 94.75 143 GLY A O 1
ATOM 1154 N N . MET A 1 144 ? 7.292 9.364 11.591 1.00 95.56 144 MET A N 1
ATOM 1155 C CA . MET A 1 144 ? 6.964 7.944 11.691 1.00 95.56 144 MET A CA 1
ATOM 1156 C C . MET A 1 144 ? 7.288 7.383 13.080 1.00 95.56 144 MET A C 1
ATOM 1158 O O . MET A 1 144 ? 8.435 7.402 13.523 1.00 95.56 144 MET A O 1
ATOM 1162 N N . GLN A 1 145 ? 6.282 6.802 13.726 1.00 96.88 145 GLN A N 1
ATOM 1163 C CA . GLN A 1 145 ? 6.371 6.147 15.028 1.00 96.88 145 GLN A CA 1
ATOM 1164 C C . GLN A 1 145 ? 5.720 4.766 15.004 1.00 96.88 145 GLN A C 1
ATOM 1166 O O . GLN A 1 145 ? 4.909 4.462 14.131 1.00 96.88 145 GLN A O 1
ATOM 1171 N N . MET A 1 146 ? 6.042 3.923 15.987 1.00 96.44 146 MET A N 1
ATOM 1172 C CA . MET A 1 146 ? 5.314 2.668 16.198 1.00 96.44 146 ME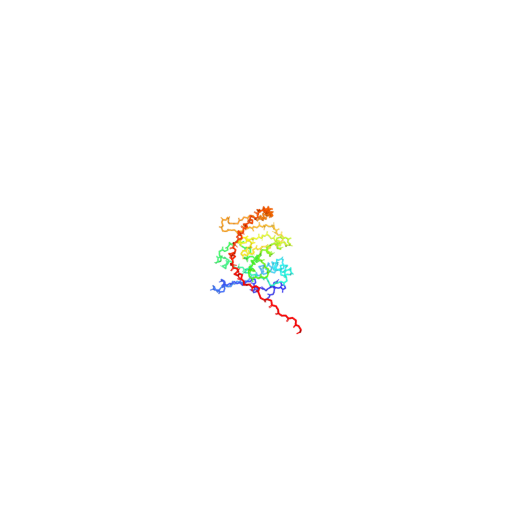T A CA 1
ATOM 1173 C C . MET A 1 146 ? 3.836 2.960 16.475 1.00 96.44 146 MET A C 1
ATOM 1175 O O . MET A 1 146 ? 3.508 3.814 17.300 1.00 96.44 146 MET A O 1
ATOM 1179 N N . TYR A 1 147 ? 2.941 2.237 15.804 1.00 94.88 147 TYR A N 1
ATOM 1180 C CA . TYR A 1 147 ? 1.507 2.403 16.002 1.00 94.88 147 TYR A CA 1
ATOM 1181 C C . TYR A 1 147 ? 1.105 1.968 17.413 1.00 94.88 147 TYR A C 1
ATOM 1183 O O . TYR A 1 147 ? 1.469 0.885 17.875 1.00 94.88 147 TYR A O 1
ATOM 1191 N N . THR A 1 148 ? 0.309 2.801 18.079 1.00 89.94 148 THR A N 1
ATOM 1192 C CA . THR A 1 148 ? -0.335 2.465 19.349 1.00 89.94 148 THR A CA 1
ATOM 1193 C C . THR A 1 148 ? -1.839 2.617 19.200 1.00 89.94 148 THR A C 1
ATOM 1195 O O . THR A 1 148 ? -2.321 3.586 18.609 1.00 89.94 148 THR A O 1
ATOM 1198 N N . GLU A 1 149 ? -2.583 1.642 19.722 1.00 82.62 149 GLU A N 1
ATOM 1199 C CA . GLU A 1 149 ? -4.042 1.706 19.728 1.00 82.62 149 GLU A CA 1
ATOM 1200 C C . GLU A 1 149 ? -4.499 2.954 20.497 1.00 82.62 149 GLU A C 1
ATOM 1202 O O . GLU A 1 149 ? -3.983 3.226 21.593 1.00 82.62 149 GLU A O 1
ATOM 1207 N N . PRO A 1 150 ? -5.481 3.714 19.980 1.00 75.69 150 PRO A N 1
ATOM 1208 C CA . PRO A 1 150 ? -6.087 4.789 20.742 1.00 75.69 150 PRO A CA 1
ATOM 1209 C C . PRO A 1 150 ? -6.603 4.224 22.065 1.00 75.69 150 PRO A C 1
ATOM 1211 O O . PRO A 1 150 ? -7.367 3.256 22.086 1.00 75.69 150 PRO A O 1
ATOM 1214 N N . LYS A 1 151 ? -6.203 4.824 23.191 1.00 64.19 151 LYS A N 1
ATOM 1215 C CA . LYS A 1 151 ? -6.755 4.443 24.495 1.00 64.19 151 LYS A CA 1
ATOM 1216 C C . LYS A 1 151 ? -8.272 4.571 24.412 1.00 64.19 151 LYS A C 1
ATOM 1218 O O . LYS A 1 151 ? -8.770 5.662 24.137 1.00 64.19 151 LYS A O 1
ATOM 1223 N N . ALA A 1 152 ? -8.989 3.473 24.651 1.00 57.44 152 ALA A N 1
ATOM 1224 C CA . ALA A 1 152 ? -10.442 3.483 24.701 1.00 57.44 152 ALA A CA 1
ATOM 1225 C C . ALA A 1 152 ? -10.889 4.589 25.665 1.00 57.44 152 ALA A C 1
ATOM 1227 O O . ALA A 1 152 ? -10.659 4.510 26.875 1.00 57.44 152 ALA A O 1
ATOM 1228 N N . VAL A 1 153 ? -11.490 5.651 25.129 1.00 52.72 153 VAL A N 1
ATOM 1229 C CA . VAL A 1 153 ? -12.112 6.677 25.957 1.00 52.72 153 VAL A CA 1
ATOM 1230 C C . VAL A 1 153 ? -13.326 6.004 26.570 1.00 52.72 153 VAL A C 1
ATOM 1232 O O . VAL A 1 153 ? -14.352 5.843 25.912 1.00 52.72 153 VAL A O 1
ATOM 1235 N N . GLN A 1 154 ? -13.206 5.557 27.822 1.00 40.16 154 GLN A N 1
ATOM 1236 C CA . GLN A 1 154 ? -14.388 5.137 28.559 1.00 40.16 154 GLN A CA 1
ATOM 1237 C C . GLN A 1 154 ? -15.371 6.309 28.537 1.00 40.16 154 GLN A C 1
ATOM 1239 O O . GLN A 1 154 ? -14.960 7.436 28.843 1.00 40.16 154 GLN A O 1
ATOM 1244 N N . PRO A 1 155 ? -16.640 6.090 28.156 1.00 49.78 155 PRO A N 1
ATOM 1245 C CA . PRO A 1 155 ? -17.613 7.163 28.142 1.00 49.78 155 PRO A CA 1
ATOM 1246 C C . PRO A 1 155 ? -17.637 7.784 29.538 1.00 49.78 155 PRO A C 1
ATOM 1248 O O . PRO A 1 155 ? -17.928 7.109 30.530 1.00 49.78 155 PRO A O 1
ATOM 1251 N N . LYS A 1 156 ? -17.277 9.071 29.638 1.00 45.31 156 LYS A N 1
ATOM 1252 C CA . LYS A 1 156 ? -17.431 9.817 30.888 1.00 45.31 156 LYS A CA 1
ATOM 1253 C C . LYS A 1 156 ? -18.899 9.681 31.279 1.00 45.31 156 LYS A C 1
ATOM 1255 O O . LYS A 1 156 ? -19.768 10.114 30.526 1.00 45.31 156 LYS A O 1
ATOM 1260 N N . LYS A 1 157 ? -19.182 9.068 32.435 1.00 40.94 157 LYS A N 1
ATOM 1261 C CA . LYS A 1 157 ? -20.525 9.074 33.025 1.00 40.94 157 LYS A CA 1
ATOM 1262 C C . LYS A 1 157 ? -20.926 10.534 33.224 1.00 40.94 157 LYS A C 1
ATOM 1264 O O . LYS A 1 157 ? -20.510 11.164 34.193 1.00 40.94 157 LYS A O 1
ATOM 1269 N N . VAL A 1 158 ? -21.703 11.081 32.296 1.00 41.88 158 VAL A N 1
ATOM 1270 C CA . VAL A 1 158 ? -22.331 12.387 32.463 1.00 41.88 158 VAL A CA 1
ATOM 1271 C C . VAL A 1 158 ? -23.394 12.200 33.540 1.00 41.88 158 VAL A C 1
ATOM 1273 O O . VAL A 1 158 ? -24.454 11.628 33.289 1.00 41.88 158 VAL A O 1
ATOM 1276 N N . LYS A 1 159 ? -23.097 12.618 34.774 1.00 40.25 159 LYS A N 1
ATOM 1277 C CA . LYS A 1 159 ? -24.135 12.791 35.789 1.00 40.25 159 LYS A CA 1
ATOM 1278 C C . LYS A 1 159 ? -24.971 13.990 35.354 1.00 40.25 159 LYS A C 1
ATOM 1280 O O . LYS A 1 159 ? -24.537 15.128 35.492 1.00 40.25 159 LYS A O 1
ATOM 1285 N N . TYR A 1 160 ? -26.153 13.734 34.806 1.00 37.69 160 TYR A N 1
ATOM 1286 C CA . TYR A 1 160 ? -27.167 14.771 34.678 1.00 37.69 160 TYR A CA 1
ATOM 1287 C C . TYR A 1 160 ? -27.650 15.129 36.086 1.00 37.69 160 TYR A C 1
ATOM 1289 O O . TYR A 1 160 ? -28.507 14.451 36.649 1.00 37.69 160 TYR A O 1
ATOM 1297 N N . GLU A 1 161 ? -27.089 16.183 36.676 1.00 52.44 161 GLU A N 1
ATOM 1298 C CA . GLU A 1 161 ? -27.734 16.847 37.805 1.00 52.44 161 GLU A CA 1
ATOM 1299 C C . GLU A 1 161 ? -28.988 17.548 37.280 1.00 52.44 161 GLU A C 1
ATOM 1301 O O . GLU A 1 161 ? -28.925 18.568 36.590 1.00 52.44 161 GLU A O 1
ATOM 1306 N N . GLN A 1 162 ? -30.151 16.978 37.588 1.00 42.72 162 GLN A N 1
ATOM 1307 C CA . GLN A 1 162 ? -31.421 17.656 37.380 1.00 42.72 162 GLN A CA 1
ATOM 1308 C C . GLN A 1 162 ? -31.482 18.853 38.336 1.00 42.72 162 GLN A C 1
ATOM 1310 O O . GLN A 1 162 ? -31.815 18.708 39.511 1.00 42.72 162 GLN A O 1
ATOM 1315 N N . LYS A 1 163 ? -31.159 20.057 37.850 1.00 49.16 163 LYS A N 1
ATOM 1316 C CA . LYS A 1 163 ? -31.499 21.282 38.581 1.00 49.16 163 LYS A CA 1
ATOM 1317 C C . LYS A 1 163 ? -33.027 21.431 38.578 1.00 49.16 163 LYS A C 1
ATOM 1319 O O . LYS A 1 163 ? -33.617 21.450 37.494 1.00 49.16 163 LYS A O 1
ATOM 1324 N N . PRO A 1 164 ? -33.686 21.553 39.743 1.00 43.94 164 PRO A N 1
ATOM 1325 C CA . PRO A 1 164 ? -35.127 21.740 39.787 1.00 43.94 164 PRO A CA 1
ATOM 1326 C C . PRO A 1 164 ? -35.492 23.065 39.106 1.00 43.94 164 PRO A C 1
ATOM 1328 O O . PRO A 1 164 ? -34.957 24.125 39.441 1.00 43.94 164 PRO A O 1
ATOM 1331 N N . LYS A 1 165 ? -36.406 23.010 38.129 1.00 48.06 165 LYS A N 1
ATOM 1332 C CA . LYS A 1 165 ? -36.988 24.205 37.507 1.00 48.06 165 LYS A CA 1
ATOM 1333 C C . LYS A 1 165 ? -37.797 24.959 38.567 1.00 48.06 165 LYS A C 1
ATOM 1335 O O . LYS A 1 165 ? -38.808 24.451 39.043 1.00 48.06 165 LYS A O 1
ATOM 1340 N N . LYS A 1 166 ? -37.385 26.182 38.920 1.00 49.69 166 LYS A N 1
ATOM 1341 C CA . LYS A 1 166 ? -38.247 27.113 39.662 1.00 49.69 166 LYS A CA 1
ATOM 1342 C C . LYS A 1 166 ? -39.382 27.551 38.738 1.00 49.69 166 LYS A C 1
ATOM 1344 O O . LYS A 1 166 ? -39.151 28.257 37.761 1.00 49.69 166 LYS A O 1
ATOM 1349 N N . VAL A 1 167 ? -40.597 27.116 39.046 1.00 45.41 167 VAL A N 1
ATOM 1350 C CA . VAL A 1 167 ? -41.821 27.603 38.407 1.00 45.41 167 VAL A CA 1
ATOM 1351 C C . VAL A 1 167 ? -42.109 28.997 38.967 1.00 45.41 167 VAL A C 1
ATOM 1353 O O . VAL A 1 167 ? -42.447 29.130 40.141 1.00 45.41 167 VAL A O 1
ATOM 1356 N N . GLN A 1 168 ? -41.954 30.041 38.152 1.00 48.50 168 GLN A N 1
ATOM 1357 C CA . GLN A 1 168 ? -42.516 31.356 38.465 1.00 48.50 168 GLN A CA 1
ATOM 1358 C C . GLN A 1 168 ? -44.035 31.267 38.293 1.00 48.50 168 GLN A C 1
ATOM 1360 O O . GLN A 1 168 ? -44.534 31.039 37.193 1.00 48.50 168 GLN A O 1
ATOM 1365 N N . ARG A 1 169 ? -44.774 31.392 39.399 1.00 42.72 169 ARG A N 1
ATOM 1366 C CA . ARG A 1 169 ? -46.220 31.620 39.357 1.00 42.72 169 ARG A CA 1
ATOM 1367 C C . ARG A 1 169 ? -46.443 33.047 38.866 1.00 42.72 169 ARG A C 1
ATOM 1369 O O . ARG A 1 169 ? -46.028 33.985 39.535 1.00 42.72 169 ARG A O 1
ATOM 1376 N N . ASN A 1 170 ? -47.091 33.194 37.717 1.00 42.78 170 ASN A N 1
ATOM 1377 C CA . ASN A 1 170 ? -47.603 34.485 37.281 1.00 42.78 170 ASN A CA 1
ATOM 1378 C C . ASN A 1 170 ? -48.773 34.870 38.192 1.00 42.78 170 ASN A C 1
ATOM 1380 O O . ASN A 1 170 ? -49.716 34.093 38.356 1.00 42.78 170 ASN A O 1
ATOM 1384 N N . GLU A 1 171 ? -48.687 36.048 38.798 1.00 49.09 171 GLU A N 1
ATOM 1385 C CA . GLU A 1 171 ? -49.755 36.626 39.604 1.00 49.09 171 GLU A CA 1
ATOM 1386 C C . GLU A 1 171 ? -50.996 36.857 38.728 1.00 49.09 171 GLU A C 1
ATOM 1388 O O . GLU A 1 171 ? -50.935 37.442 37.644 1.00 49.09 171 GLU A O 1
ATOM 1393 N N . THR A 1 172 ? -52.135 36.345 39.188 1.00 47.38 172 THR A N 1
ATOM 1394 C CA . THR A 1 172 ? -53.452 36.546 38.585 1.00 47.38 172 THR A CA 1
ATOM 1395 C C . THR A 1 172 ? -53.794 38.032 38.553 1.00 47.38 172 THR A C 1
ATOM 1397 O O . THR A 1 172 ? -53.970 38.664 39.592 1.00 47.38 172 THR A O 1
ATOM 1400 N N . ARG A 1 173 ? -53.918 38.579 37.343 1.00 45.44 173 ARG A N 1
ATOM 1401 C CA . ARG A 1 173 ? -54.399 39.939 37.086 1.00 45.44 173 ARG A CA 1
ATOM 1402 C C . ARG A 1 173 ? -55.882 40.019 37.473 1.00 45.44 173 ARG A C 1
ATOM 1404 O O . ARG A 1 173 ? -56.700 39.280 36.928 1.00 45.44 173 ARG A O 1
ATOM 1411 N N . SER A 1 174 ? -56.215 40.882 38.427 1.00 49.91 174 SER A N 1
ATOM 1412 C CA . SER A 1 174 ? -57.585 41.149 38.870 1.00 49.91 174 SER A CA 1
ATOM 1413 C C . SER A 1 174 ? -58.411 41.796 37.752 1.00 49.91 174 SER A C 1
ATOM 1415 O O . SER A 1 174 ? -57.962 42.726 37.081 1.00 49.91 174 SER A O 1
ATOM 1417 N N . VAL A 1 175 ? -59.628 41.291 37.540 1.00 47.72 175 VAL A N 1
ATOM 1418 C CA . VAL A 1 175 ? -60.610 41.859 36.604 1.00 47.72 175 VAL A CA 1
ATOM 1419 C C . VAL A 1 175 ? -61.525 42.809 37.391 1.00 47.72 175 VAL A C 1
ATOM 1421 O O . VAL A 1 175 ? -62.063 42.382 38.412 1.00 47.72 175 VAL A O 1
ATOM 1424 N N . PRO A 1 176 ? -61.724 44.075 36.974 1.00 45.09 176 PRO A N 1
ATOM 1425 C CA . PRO A 1 176 ? -62.602 45.000 37.688 1.00 45.09 176 PRO A CA 1
ATOM 1426 C C . PRO A 1 176 ? -64.081 44.651 37.480 1.00 45.09 176 PRO A C 1
ATOM 1428 O O . PRO A 1 176 ? -64.549 44.526 36.346 1.00 45.09 176 PRO A O 1
ATOM 1431 N N . THR A 1 177 ? -64.825 44.536 38.577 1.00 45.97 177 THR A N 1
ATOM 1432 C CA . THR A 1 177 ? -66.276 44.323 38.606 1.00 45.97 177 THR A CA 1
ATOM 1433 C C . THR A 1 177 ? -67.004 45.583 38.120 1.00 45.97 177 THR A C 1
ATOM 1435 O O . THR A 1 177 ? -66.797 46.665 38.664 1.00 45.97 177 THR A O 1
ATOM 1438 N N . ARG A 1 178 ? -67.864 45.468 37.098 1.00 46.59 178 ARG A N 1
ATOM 1439 C CA . ARG A 1 178 ? -68.797 46.538 36.698 1.00 46.59 178 ARG A CA 1
ATOM 1440 C C . ARG A 1 178 ? -70.068 46.452 37.544 1.00 46.59 178 ARG A C 1
ATOM 1442 O O . ARG A 1 178 ? -70.682 45.392 37.617 1.00 46.59 178 ARG A O 1
ATOM 1449 N N . GLU A 1 179 ? -70.458 47.573 38.144 1.00 44.84 179 GLU A N 1
ATOM 1450 C CA . GLU A 1 179 ? -71.723 47.739 38.864 1.00 44.84 179 GLU A CA 1
ATOM 1451 C C . GLU A 1 179 ? -72.922 47.554 37.923 1.00 44.84 179 GLU A C 1
ATOM 1453 O O . GLU A 1 179 ? -73.053 48.245 36.910 1.00 44.84 179 GLU A O 1
ATOM 1458 N N . ILE A 1 180 ? -73.812 46.626 38.271 1.00 51.56 180 ILE A N 1
ATOM 1459 C CA . ILE A 1 180 ? -75.116 46.465 37.627 1.00 51.56 180 ILE A CA 1
ATOM 1460 C C . ILE A 1 180 ? -76.108 47.318 38.420 1.00 51.56 180 ILE A C 1
ATOM 1462 O O . ILE A 1 180 ? -76.352 47.064 39.598 1.00 51.56 180 ILE A O 1
ATOM 1466 N N . ARG A 1 181 ? -76.658 48.352 37.775 1.00 45.56 181 ARG A N 1
ATOM 1467 C CA . ARG A 1 181 ? -77.732 49.180 38.336 1.00 45.56 181 ARG A CA 1
ATOM 1468 C C . ARG A 1 181 ? -79.013 48.357 38.459 1.00 45.56 181 ARG A C 1
ATOM 1470 O O . ARG A 1 181 ? -79.421 47.696 37.507 1.00 45.56 181 ARG A O 1
ATOM 1477 N N . SER A 1 182 ? -79.637 48.436 39.628 1.00 45.75 182 SER A N 1
ATOM 1478 C CA . SER A 1 182 ? -80.961 47.896 39.916 1.00 45.75 182 SER A CA 1
ATOM 1479 C C . SER A 1 182 ? -82.026 48.559 39.039 1.00 45.75 182 SER A C 1
ATOM 1481 O O . SER A 1 182 ? -82.060 49.781 38.898 1.00 45.75 182 SER A O 1
ATOM 1483 N N . VAL A 1 183 ? -82.918 47.746 38.474 1.00 51.75 183 VAL A N 1
ATOM 1484 C CA . VAL A 1 183 ? -84.177 48.208 37.881 1.00 51.75 183 VAL A CA 1
ATOM 1485 C C . VAL A 1 183 ? -85.308 47.481 38.601 1.00 51.75 183 VAL A C 1
ATOM 1487 O O . VAL A 1 183 ? -85.242 46.277 38.826 1.00 51.75 183 VAL A O 1
ATOM 1490 N N . SER A 1 184 ? -86.274 48.273 39.046 1.00 47.88 184 SER A N 1
ATOM 1491 C CA . SER A 1 184 ? -87.379 47.948 39.943 1.00 47.88 184 SER A CA 1
ATOM 1492 C C . SER A 1 184 ? -88.427 47.007 39.347 1.00 47.88 184 SER A C 1
ATOM 1494 O O . SER A 1 184 ? -88.766 47.120 38.170 1.00 47.88 184 SER A O 1
ATOM 1496 N N . ASP A 1 185 ? -88.988 46.176 40.227 1.00 47.38 185 ASP A N 1
ATOM 1497 C CA . ASP A 1 185 ? -90.207 45.385 40.057 1.00 47.38 185 ASP A CA 1
ATOM 1498 C C . ASP A 1 185 ? -91.385 46.214 39.528 1.00 47.38 185 ASP A C 1
ATOM 1500 O O . ASP A 1 185 ? -91.773 47.214 40.137 1.00 47.38 185 ASP A O 1
ATOM 1504 N N . THR A 1 186 ? -92.044 45.708 38.486 1.00 50.62 186 THR A N 1
ATOM 1505 C CA . THR A 1 186 ? -93.481 45.914 38.294 1.00 50.62 186 THR A CA 1
ATOM 1506 C C . THR A 1 186 ? -94.161 44.616 37.868 1.00 50.62 186 THR A C 1
ATOM 1508 O O . THR A 1 186 ? -93.849 43.983 36.867 1.00 50.62 186 THR A O 1
ATOM 1511 N N . SER A 1 187 ? -95.117 44.265 38.715 1.00 44.88 187 SER A N 1
ATOM 1512 C CA . SER A 1 187 ? -96.060 43.154 38.738 1.00 44.88 187 SER A CA 1
ATOM 1513 C C . SER A 1 187 ? -96.994 42.993 37.525 1.00 44.88 187 SER A C 1
ATOM 1515 O O . SER A 1 187 ? -97.280 43.988 36.858 1.00 44.88 187 SER A O 1
ATOM 1517 N N . ARG A 1 188 ? -97.660 41.815 37.501 1.00 44.91 188 ARG A N 1
ATOM 1518 C CA . ARG A 1 188 ? -98.974 41.448 36.893 1.00 44.91 188 ARG A CA 1
ATOM 1519 C C . ARG A 1 188 ? -98.911 40.937 35.446 1.00 44.91 188 ARG A C 1
ATOM 1521 O O . ARG A 1 188 ? -98.165 41.481 34.651 1.00 44.91 188 ARG A O 1
ATOM 1528 N N . ASN A 1 189 ? -99.711 39.969 34.994 1.00 44.91 189 ASN A N 1
ATOM 1529 C CA . ASN A 1 189 ? -100.673 39.038 35.601 1.00 44.91 189 ASN A CA 1
ATOM 1530 C C . ASN A 1 189 ? -100.952 37.922 34.569 1.00 44.91 189 ASN A C 1
ATOM 1532 O O . ASN A 1 189 ? -100.817 38.162 33.374 1.00 44.91 189 ASN A O 1
ATOM 1536 N N . ASP A 1 190 ? -101.386 36.776 35.089 1.00 46.38 190 ASP A N 1
ATOM 1537 C CA . ASP A 1 190 ? -102.183 35.671 34.530 1.00 46.38 190 ASP A CA 1
ATOM 1538 C C . ASP A 1 190 ? -102.649 35.637 33.059 1.00 46.38 190 ASP A C 1
ATOM 1540 O O . ASP A 1 190 ? -103.285 36.569 32.561 1.00 46.38 190 ASP A O 1
ATOM 1544 N N . SER A 1 191 ? -102.601 34.387 32.564 1.00 48.59 191 SER A N 1
ATOM 1545 C CA . SER A 1 191 ? -103.450 33.678 31.573 1.00 48.59 191 SER A CA 1
ATOM 1546 C C . SER A 1 191 ? -102.792 33.343 30.240 1.00 48.59 191 SER A C 1
ATOM 1548 O O . SER A 1 191 ? -102.503 34.270 29.456 1.00 48.59 191 SER A O 1
#

Sequence (191 aa):
MKLSQNLTLAEACRSETAKRKNLNNTPSGIILDNLKLTADKLFQPIRDHFKKPIYVSSMYRCERLNSMVGGVSHSKHITGQAIDIDNDNTDVSNKDIFNYIKDNLDFDVLIWEYGTDTPNWVHCTYVEGLNRKQVYRNSLEEGMQMYTEPKAVQPKKVKYEQKPKKVQRNETRSVPTREIRSVSDTSRNDS

pLDDT: mean 86.34, std 20.81, range [37.69, 98.88]